Protein AF-A0A3D3I8M9-F1 (afdb_monomer_lite)

pLDDT: mean 79.82, std 17.93, range [35.53, 97.62]

Structure (mmCIF, N/CA/C/O backbone):
data_AF-A0A3D3I8M9-F1
#
_entry.id   AF-A0A3D3I8M9-F1
#
loop_
_atom_site.group_PDB
_atom_site.id
_atom_site.type_symbol
_atom_site.label_atom_id
_atom_site.label_alt_id
_atom_site.label_comp_id
_atom_site.label_asym_id
_atom_site.label_entity_id
_atom_site.label_seq_id
_atom_site.pdbx_PDB_ins_code
_atom_site.Cartn_x
_atom_site.Cartn_y
_atom_site.Cartn_z
_atom_site.occupancy
_atom_site.B_iso_or_equiv
_atom_site.auth_seq_id
_atom_site.auth_comp_id
_atom_site.auth_asym_id
_atom_site.auth_atom_id
_atom_site.pdbx_PDB_model_num
ATOM 1 N N . MET A 1 1 ? -57.056 46.290 0.322 1.00 40.47 1 MET A N 1
ATOM 2 C CA . MET A 1 1 ? -57.361 45.045 1.067 1.00 40.47 1 MET A CA 1
ATOM 3 C C . MET A 1 1 ? -57.467 43.963 0.002 1.00 40.47 1 MET A C 1
ATOM 5 O O . MET A 1 1 ? -58.253 44.172 -0.900 1.00 40.47 1 MET A O 1
ATOM 9 N N . THR A 1 2 ? -56.628 42.937 -0.116 1.00 36.84 2 THR A N 1
ATOM 10 C CA . THR A 1 2 ? -55.947 42.086 0.873 1.00 36.84 2 THR A CA 1
ATOM 11 C C . THR A 1 2 ? -54.719 41.441 0.204 1.00 36.84 2 THR A C 1
ATOM 13 O O . THR A 1 2 ? -54.711 41.219 -1.003 1.00 36.84 2 THR A O 1
ATOM 16 N N . LYS A 1 3 ? -53.676 41.168 0.997 1.00 40.41 3 LYS A N 1
ATOM 17 C CA . LYS A 1 3 ? -52.451 40.439 0.625 1.00 40.41 3 LYS A CA 1
ATOM 18 C C . LYS A 1 3 ? -52.752 38.968 0.301 1.00 40.41 3 LYS A C 1
ATOM 20 O O . LYS A 1 3 ? -53.552 38.365 1.006 1.00 40.41 3 LYS A O 1
ATOM 25 N N . LEU A 1 4 ? -51.967 38.363 -0.592 1.00 37.53 4 LEU A N 1
ATOM 26 C CA . LEU A 1 4 ? -51.523 36.978 -0.419 1.00 37.53 4 LEU A CA 1
ATOM 27 C C . LEU A 1 4 ? -50.082 36.854 -0.928 1.00 37.53 4 LEU A C 1
ATOM 29 O O . LEU A 1 4 ? -49.808 37.020 -2.113 1.00 37.53 4 LEU A O 1
ATOM 33 N N . GLY A 1 5 ? -49.157 36.666 0.012 1.00 38.47 5 GLY A N 1
ATOM 34 C CA . GLY A 1 5 ? -47.749 36.415 -0.263 1.00 38.47 5 GLY A CA 1
ATOM 35 C C . GLY A 1 5 ? -47.504 34.929 -0.494 1.00 38.47 5 GLY A C 1
ATOM 36 O O . GLY A 1 5 ? -48.108 34.090 0.170 1.00 38.47 5 GLY A O 1
ATOM 37 N N . ILE A 1 6 ? -46.583 34.620 -1.401 1.00 40.84 6 ILE A N 1
ATOM 38 C CA . ILE A 1 6 ? -45.993 33.291 -1.532 1.00 40.84 6 ILE A CA 1
ATOM 39 C C . ILE A 1 6 ? -44.526 33.428 -1.129 1.00 40.84 6 ILE A C 1
ATOM 41 O O . ILE A 1 6 ? -43.715 34.005 -1.850 1.00 40.84 6 ILE A O 1
ATOM 45 N N . ASN A 1 7 ? -44.220 32.926 0.067 1.00 38.50 7 ASN A N 1
ATOM 46 C CA . ASN A 1 7 ? -42.865 32.632 0.515 1.00 38.50 7 ASN A CA 1
ATOM 47 C C . ASN A 1 7 ? -42.406 31.367 -0.214 1.00 38.50 7 ASN A C 1
ATOM 49 O O . ASN A 1 7 ? -42.885 30.276 0.095 1.00 38.50 7 ASN A O 1
ATOM 53 N N . ILE A 1 8 ? -41.484 31.501 -1.166 1.00 45.75 8 ILE A N 1
ATOM 54 C CA . ILE A 1 8 ? -40.744 30.352 -1.690 1.00 45.75 8 ILE A CA 1
ATOM 55 C C . ILE A 1 8 ? -39.572 30.107 -0.742 1.00 45.75 8 ILE A C 1
ATOM 57 O O . ILE A 1 8 ? -38.609 30.871 -0.688 1.00 45.75 8 ILE A O 1
ATOM 61 N N . LEU A 1 9 ? -39.711 29.038 0.037 1.00 35.69 9 LEU A N 1
ATOM 62 C CA . LEU A 1 9 ? -38.692 28.454 0.893 1.00 35.69 9 LEU A CA 1
ATOM 63 C C . LEU A 1 9 ? -37.531 27.958 0.015 1.00 35.69 9 LEU A C 1
ATOM 65 O O . LEU A 1 9 ? -37.633 26.924 -0.642 1.00 35.69 9 LEU A O 1
ATOM 69 N N . PHE A 1 10 ? -36.429 28.706 -0.008 1.00 38.25 10 PHE A N 1
ATOM 70 C CA . PHE A 1 10 ? -35.161 28.248 -0.570 1.00 38.25 10 PHE A CA 1
ATOM 71 C C . PHE A 1 10 ? -34.558 27.227 0.404 1.00 38.25 10 PHE A C 1
ATOM 73 O O . PHE A 1 10 ? -33.961 27.588 1.418 1.00 38.25 10 PHE A O 1
ATOM 80 N N . ILE A 1 11 ? -34.756 25.938 0.128 1.00 42.31 11 ILE A N 1
ATOM 81 C CA . ILE A 1 11 ? -34.041 24.865 0.820 1.00 42.31 11 ILE A CA 1
ATOM 82 C C . ILE A 1 11 ? -32.579 24.946 0.367 1.00 42.31 11 ILE A C 1
ATOM 84 O O . ILE A 1 11 ? -32.242 24.583 -0.759 1.00 42.31 11 ILE A O 1
ATOM 88 N N . MET A 1 12 ? -31.710 25.455 1.246 1.00 35.53 12 MET A N 1
ATOM 89 C CA . MET A 1 12 ? -30.267 25.250 1.143 1.00 35.53 12 MET A CA 1
ATOM 90 C C . MET A 1 12 ? -29.995 23.746 1.232 1.00 35.53 12 MET A C 1
ATOM 92 O O . MET A 1 12 ? -29.955 23.175 2.320 1.00 35.53 12 MET A O 1
ATOM 96 N N . LEU A 1 13 ? -29.765 23.105 0.089 1.00 39.62 13 LEU A N 1
ATOM 97 C CA . LEU A 1 13 ? -28.935 21.909 0.046 1.00 39.62 13 LEU A CA 1
ATOM 98 C C . LEU A 1 13 ? -27.508 22.345 0.404 1.00 39.62 13 LEU A C 1
ATOM 100 O O . LEU A 1 13 ? -26.742 22.782 -0.453 1.00 39.62 13 LEU A O 1
ATOM 104 N N . MET A 1 14 ? -27.160 22.256 1.690 1.00 37.12 14 MET A N 1
ATOM 105 C CA . MET A 1 14 ? -25.764 22.167 2.103 1.00 37.12 14 MET A CA 1
ATOM 106 C C . MET A 1 14 ? -25.215 20.860 1.534 1.00 37.12 14 MET A C 1
ATOM 108 O O . MET A 1 14 ? -25.365 19.792 2.124 1.00 37.12 14 MET A O 1
ATOM 112 N N . GLY A 1 15 ? -24.600 20.945 0.356 1.00 36.06 15 GLY A N 1
ATOM 113 C CA . GLY A 1 15 ? -23.666 19.927 -0.086 1.00 36.06 15 GLY A CA 1
ATOM 114 C C . GLY A 1 15 ? -22.560 19.850 0.957 1.00 36.06 15 GLY A C 1
ATOM 115 O O . GLY A 1 15 ? -21.774 20.787 1.095 1.00 36.06 15 GLY A O 1
ATOM 116 N N . ILE A 1 16 ? -22.532 18.759 1.721 1.00 40.91 16 ILE A N 1
ATOM 117 C CA . ILE A 1 16 ? -21.369 18.382 2.515 1.00 40.91 16 ILE A CA 1
ATOM 118 C C . ILE A 1 16 ? -20.269 18.140 1.487 1.00 40.91 16 ILE A C 1
ATOM 120 O O . ILE A 1 16 ? -20.210 17.093 0.845 1.00 40.91 16 ILE A O 1
ATOM 124 N N . SER A 1 17 ? -19.430 19.148 1.271 1.00 37.47 17 SER A N 1
ATOM 125 C CA . SER A 1 17 ? -18.138 18.928 0.656 1.00 37.47 17 SER A CA 1
ATOM 126 C C . SER A 1 17 ? -17.399 17.982 1.594 1.00 37.47 17 SER A C 1
ATOM 128 O O . SER A 1 17 ? -16.985 18.368 2.687 1.00 37.47 17 SER A O 1
ATOM 130 N N . LEU A 1 18 ? -17.301 16.709 1.203 1.00 44.75 18 LEU A N 1
ATOM 131 C CA . LEU A 1 18 ? -16.364 15.769 1.804 1.00 44.75 18 LEU A CA 1
ATOM 132 C C . LEU A 1 18 ? -14.987 16.397 1.617 1.00 44.75 18 LEU A C 1
ATOM 134 O O . LEU A 1 18 ? -14.411 16.379 0.529 1.00 44.75 18 LEU A O 1
ATOM 138 N N . SER A 1 19 ? -14.526 17.096 2.649 1.00 46.19 19 SER A N 1
ATOM 139 C CA . SER A 1 19 ? -13.253 17.776 2.591 1.00 46.19 19 SER A CA 1
ATOM 140 C C . SER A 1 19 ? -12.187 16.694 2.486 1.00 46.19 19 SER A C 1
ATOM 142 O O . SER A 1 19 ? -12.097 15.785 3.307 1.00 46.19 19 SER A O 1
ATOM 144 N N . THR A 1 20 ? -11.336 16.807 1.474 1.00 54.09 20 THR A N 1
ATOM 145 C CA . THR A 1 20 ? -10.116 16.005 1.291 1.00 54.09 20 THR A CA 1
ATOM 146 C C . THR A 1 20 ? -9.062 16.305 2.372 1.00 54.09 20 THR A C 1
ATOM 148 O O . THR A 1 20 ? -7.862 16.106 2.186 1.00 54.09 20 THR A O 1
ATOM 151 N N . GLN A 1 21 ? -9.487 16.859 3.511 1.00 59.69 21 GLN A N 1
ATOM 152 C CA . GLN A 1 21 ? -8.634 17.314 4.589 1.00 59.69 21 GLN A CA 1
ATOM 153 C C . GLN A 1 21 ? -8.514 16.230 5.651 1.00 59.69 21 GLN A C 1
ATOM 155 O O . GLN A 1 21 ? -9.490 15.597 6.047 1.00 59.69 21 GLN A O 1
ATOM 160 N N . ALA A 1 22 ? -7.287 16.043 6.133 1.00 67.38 22 ALA A N 1
ATOM 161 C CA . ALA A 1 22 ? -7.015 15.117 7.214 1.00 67.38 22 ALA A CA 1
ATOM 162 C C . ALA A 1 22 ? -7.838 15.494 8.453 1.00 67.38 22 ALA A C 1
ATOM 164 O O . ALA A 1 22 ? -7.732 16.623 8.942 1.00 67.38 22 ALA A O 1
ATOM 165 N N . GLN A 1 23 ? -8.623 14.558 8.980 1.00 78.19 23 GLN A N 1
ATOM 166 C CA . GLN A 1 23 ? -9.385 14.797 10.195 1.00 78.19 23 GLN A CA 1
ATOM 167 C C . GLN A 1 23 ? -8.472 14.676 11.414 1.00 78.19 23 GLN A C 1
ATOM 169 O O . GLN A 1 23 ? -7.667 13.746 11.542 1.00 78.19 23 GLN A O 1
ATOM 174 N N . GLN A 1 24 ? -8.634 15.620 12.337 1.00 82.75 24 GLN A N 1
ATOM 175 C CA . GLN A 1 24 ? -7.990 15.588 13.640 1.00 82.75 24 GLN A CA 1
ATOM 176 C C . GLN A 1 24 ? -9.036 15.469 14.745 1.00 82.75 24 GLN A C 1
ATOM 178 O O . GLN A 1 24 ? -10.126 16.028 14.640 1.00 82.75 24 GLN A O 1
ATOM 183 N N . GLY A 1 25 ? -8.706 14.746 15.810 1.00 88.62 25 GLY A N 1
ATOM 184 C CA . GLY A 1 25 ? -9.618 14.526 16.922 1.00 88.62 25 GLY A CA 1
ATOM 185 C C . GLY A 1 25 ? -9.093 13.500 17.914 1.00 88.62 25 GLY A C 1
ATOM 186 O O . GLY A 1 25 ? -8.031 12.909 17.716 1.00 88.62 25 GLY A O 1
ATOM 187 N N . LYS A 1 26 ? -9.865 13.303 18.982 1.00 92.31 26 LYS A N 1
ATOM 188 C CA . LYS A 1 26 ? -9.667 12.219 19.939 1.00 92.31 26 LYS A CA 1
ATOM 189 C C . LYS A 1 26 ? -10.729 11.157 19.679 1.00 92.31 26 LYS A C 1
ATOM 191 O O . LYS A 1 26 ? -11.912 11.463 19.765 1.00 92.31 26 LYS A O 1
ATOM 196 N N . PHE A 1 27 ? -10.301 9.939 19.379 1.00 93.44 27 PHE A N 1
ATOM 197 C CA . PHE A 1 27 ? -11.166 8.840 18.957 1.00 93.44 27 PHE A CA 1
ATOM 198 C C . PHE A 1 27 ? -11.004 7.660 19.903 1.00 93.44 27 PHE A C 1
ATOM 200 O O . PHE A 1 27 ? -9.876 7.321 20.269 1.00 93.44 27 PHE A O 1
ATOM 207 N N . LYS A 1 28 ? -12.117 7.040 20.299 1.00 93.94 28 LYS A N 1
ATOM 208 C CA . LYS A 1 28 ? -12.088 5.757 21.005 1.00 93.94 28 LYS A CA 1
ATOM 209 C C . LYS A 1 28 ? -11.578 4.674 20.053 1.00 93.94 28 LYS A C 1
ATOM 211 O O . LYS A 1 28 ? -11.872 4.723 18.862 1.00 93.94 28 LYS A O 1
ATOM 216 N N . ILE A 1 29 ? -10.776 3.750 20.573 1.00 91.88 29 ILE A N 1
ATOM 217 C CA . ILE A 1 29 ? -10.149 2.668 19.815 1.00 91.88 29 ILE A CA 1
ATOM 218 C C . ILE A 1 29 ? -10.788 1.339 20.205 1.00 91.88 29 ILE A C 1
ATOM 220 O O . ILE A 1 29 ? -10.833 1.004 21.390 1.00 91.88 29 ILE A O 1
ATOM 224 N N . ILE A 1 30 ? -11.185 0.558 19.207 1.00 90.38 30 ILE A N 1
ATOM 225 C CA . ILE A 1 30 ? -11.728 -0.793 19.348 1.00 90.38 30 ILE A CA 1
ATOM 226 C C . ILE A 1 30 ? -10.735 -1.817 18.791 1.00 90.38 30 ILE A C 1
ATOM 228 O O . ILE A 1 30 ? -10.045 -1.555 17.807 1.00 90.38 30 ILE A O 1
ATOM 232 N N . GLY A 1 31 ? -10.640 -2.981 19.440 1.00 83.38 31 GLY A N 1
ATOM 233 C CA . GLY A 1 31 ? -9.826 -4.114 18.975 1.00 83.38 31 GLY A CA 1
ATOM 234 C C . GLY A 1 31 ? -8.315 -3.996 19.220 1.00 83.38 31 GLY A C 1
ATOM 235 O O . GLY A 1 31 ? -7.558 -4.868 18.801 1.00 83.38 31 GLY A O 1
ATOM 236 N N . TYR A 1 32 ? -7.845 -2.943 19.899 1.00 81.56 32 TYR A N 1
ATOM 237 C CA . TYR A 1 32 ? -6.421 -2.789 20.199 1.00 81.56 32 TYR A CA 1
ATOM 238 C C . TYR A 1 32 ? -5.951 -3.771 21.283 1.00 81.56 32 TYR A C 1
ATOM 240 O O . TYR A 1 32 ? -6.512 -3.815 22.378 1.00 81.56 32 TYR A O 1
ATOM 248 N N . VAL A 1 33 ? -4.853 -4.483 21.011 1.00 71.56 33 VAL A N 1
ATOM 249 C CA . VAL A 1 33 ? -4.195 -5.403 21.951 1.00 71.56 33 VAL A CA 1
ATOM 250 C C . VAL A 1 33 ? -2.770 -4.916 22.218 1.00 71.56 33 VAL A C 1
ATOM 252 O O . VAL A 1 33 ? -2.010 -4.661 21.287 1.00 71.56 33 VAL A O 1
ATOM 255 N N . GLN A 1 34 ? -2.404 -4.767 23.494 1.00 63.72 34 GLN A N 1
ATOM 256 C CA . GLN A 1 34 ? -1.141 -4.145 23.921 1.00 63.72 34 GLN A CA 1
ATOM 257 C C . GLN A 1 34 ? 0.121 -4.916 23.497 1.00 63.72 34 GLN A C 1
ATOM 259 O O . GLN A 1 34 ? 1.160 -4.288 23.316 1.00 63.72 34 GLN A O 1
ATOM 264 N N . ASP A 1 35 ? 0.001 -6.220 23.240 1.00 55.09 35 ASP A N 1
ATOM 265 C CA . ASP A 1 35 ? 1.089 -7.089 22.764 1.00 55.09 35 ASP A CA 1
ATOM 266 C C . ASP A 1 35 ? 1.131 -7.228 21.229 1.00 55.09 35 ASP A C 1
ATOM 268 O O . ASP A 1 35 ? 1.819 -8.091 20.682 1.00 55.09 35 ASP A O 1
ATOM 272 N N . ALA A 1 36 ? 0.374 -6.402 20.499 1.00 61.62 36 ALA A N 1
ATOM 273 C CA . ALA A 1 36 ? 0.392 -6.415 19.042 1.00 61.62 36 ALA A CA 1
ATOM 274 C C . ALA A 1 36 ? 1.715 -5.851 18.490 1.00 61.62 36 ALA A C 1
ATOM 276 O O . ALA A 1 36 ? 2.299 -4.920 19.044 1.00 61.62 36 ALA A O 1
ATOM 277 N N . ALA A 1 37 ? 2.144 -6.357 17.328 1.00 61.88 37 ALA A N 1
ATOM 278 C CA . ALA A 1 37 ? 3.412 -6.030 16.656 1.00 61.88 37 ALA A CA 1
ATOM 279 C C . ALA A 1 37 ? 3.613 -4.542 16.273 1.00 61.88 37 ALA A C 1
ATOM 281 O O . ALA A 1 37 ? 4.624 -4.183 15.674 1.00 61.88 37 ALA A O 1
ATOM 282 N N . CYS A 1 38 ? 2.647 -3.675 16.578 1.00 76.69 38 CYS A N 1
ATOM 283 C CA . CYS A 1 38 ? 2.639 -2.258 16.247 1.00 76.69 38 CYS A CA 1
ATOM 284 C C . CYS A 1 38 ? 1.984 -1.472 17.397 1.00 76.69 38 CYS A C 1
ATOM 286 O O . CYS A 1 38 ? 0.766 -1.241 17.378 1.00 76.69 38 CYS A O 1
ATOM 288 N N . PRO A 1 39 ? 2.757 -1.112 18.440 1.00 78.50 39 PRO A N 1
ATOM 289 C CA . PRO A 1 39 ? 2.246 -0.323 19.548 1.00 78.50 39 PRO A CA 1
ATOM 290 C C . PRO A 1 39 ? 1.949 1.105 19.084 1.00 78.50 39 PRO A C 1
ATOM 292 O O . PRO A 1 39 ? 2.798 1.784 18.502 1.00 78.50 39 PRO A O 1
ATOM 295 N N . ILE A 1 40 ? 0.739 1.576 19.380 1.00 84.88 40 ILE A N 1
ATOM 296 C CA . ILE A 1 40 ? 0.331 2.960 19.135 1.00 84.88 40 ILE A CA 1
ATOM 297 C C . ILE A 1 40 ? 0.230 3.702 20.463 1.00 84.88 40 ILE A C 1
ATOM 299 O O . ILE A 1 40 ? -0.250 3.163 21.467 1.00 84.88 40 ILE A O 1
ATOM 303 N N . PHE A 1 41 ? 0.679 4.954 20.470 1.00 85.50 41 PHE A N 1
ATOM 304 C CA . PHE A 1 41 ? 0.484 5.816 21.625 1.00 85.50 41 PHE A CA 1
ATOM 305 C C . PHE A 1 41 ? -1.005 6.095 21.808 1.00 85.50 41 PHE A C 1
ATOM 307 O O . PHE A 1 41 ? -1.688 6.550 20.890 1.00 85.50 41 PHE A O 1
ATOM 314 N N . ARG A 1 42 ? -1.506 5.824 23.011 1.00 88.88 42 ARG A N 1
ATOM 315 C CA . ARG A 1 42 ? -2.912 5.991 23.367 1.00 88.88 42 ARG A CA 1
ATOM 316 C C . ARG A 1 42 ? -3.040 6.454 24.809 1.00 88.88 42 ARG A C 1
ATOM 318 O O . ARG A 1 42 ? -2.174 6.184 25.638 1.00 88.88 42 ARG A O 1
ATOM 325 N N . SER A 1 43 ? -4.148 7.113 25.106 1.00 90.19 43 SER A N 1
ATOM 326 C CA . SER A 1 43 ? -4.585 7.367 26.481 1.00 90.19 43 SER A CA 1
ATOM 327 C C . SER A 1 43 ? -5.622 6.325 26.882 1.00 90.19 43 SER A C 1
ATOM 329 O O . SER A 1 43 ? -6.422 5.921 26.044 1.00 90.19 43 SER A O 1
ATOM 331 N N . VAL A 1 44 ? -5.608 5.890 28.140 1.00 90.38 44 VAL A N 1
ATOM 332 C CA . VAL A 1 44 ? -6.593 4.945 28.680 1.00 90.38 44 VAL A CA 1
ATOM 333 C C . VAL A 1 44 ? -7.396 5.653 29.761 1.00 90.38 44 VAL A C 1
ATOM 335 O O . VAL A 1 44 ? -6.814 6.261 30.666 1.00 90.38 44 VAL A O 1
ATOM 338 N N . ASP A 1 45 ? -8.722 5.607 29.663 1.00 90.31 45 ASP A N 1
ATOM 339 C CA . ASP A 1 45 ? -9.595 6.076 30.735 1.00 90.31 45 ASP A CA 1
ATOM 340 C C . ASP A 1 45 ? -9.484 5.119 31.929 1.00 90.31 45 ASP A C 1
ATOM 342 O O . ASP A 1 45 ? -9.716 3.918 31.813 1.00 90.31 45 ASP A O 1
ATOM 346 N N . LYS A 1 46 ? -9.113 5.645 33.100 1.00 89.44 46 LYS A N 1
ATOM 347 C CA . LYS A 1 46 ? -8.886 4.829 34.303 1.00 89.44 46 LYS A CA 1
ATOM 348 C C . LYS A 1 46 ? -10.166 4.226 34.890 1.00 89.44 46 LYS A C 1
ATOM 350 O O . LYS A 1 46 ? -10.065 3.288 35.672 1.00 89.44 46 LYS A O 1
ATOM 355 N N . LYS A 1 47 ? -11.337 4.792 34.589 1.00 90.06 47 LYS A N 1
ATOM 356 C CA . LYS A 1 47 ? -12.632 4.335 35.107 1.00 90.06 47 LYS A CA 1
ATOM 357 C C . LYS A 1 47 ? -13.245 3.273 34.208 1.00 90.06 47 LYS A C 1
ATOM 359 O O . LYS A 1 47 ? -13.749 2.284 34.725 1.00 90.06 47 LYS A O 1
ATOM 364 N N . THR A 1 48 ? -13.226 3.489 32.893 1.00 89.62 48 THR A N 1
ATOM 365 C CA . THR A 1 48 ? -13.874 2.577 31.935 1.00 89.62 48 THR A CA 1
ATOM 366 C C . THR A 1 48 ? -12.908 1.575 31.309 1.00 89.62 48 THR A C 1
ATOM 368 O O . THR A 1 48 ? -13.345 0.552 30.797 1.00 89.62 48 THR A O 1
ATOM 371 N N . GLY A 1 49 ? -11.600 1.844 31.348 1.00 87.69 49 GLY A N 1
ATOM 372 C CA . GLY A 1 49 ? -10.593 1.065 30.625 1.00 87.69 49 GLY A CA 1
ATOM 373 C C . GLY A 1 49 ? -10.552 1.359 29.121 1.00 87.69 49 GLY A C 1
ATOM 374 O O . GLY A 1 49 ? -9.748 0.758 28.408 1.00 87.69 49 GLY A O 1
ATOM 375 N N . ASP A 1 50 ? -11.377 2.290 28.629 1.00 89.56 50 ASP A N 1
ATOM 376 C CA . ASP A 1 50 ? -11.442 2.626 27.208 1.00 89.56 50 ASP A CA 1
ATOM 377 C C . ASP A 1 50 ? -10.126 3.239 26.720 1.00 89.56 50 ASP A C 1
ATOM 379 O O . ASP A 1 50 ? -9.538 4.118 2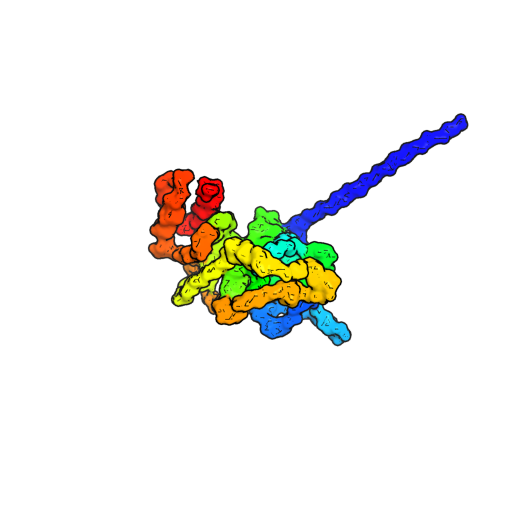7.356 1.00 89.56 50 ASP A O 1
ATOM 383 N N . SER A 1 51 ? -9.682 2.797 25.546 1.00 91.38 51 SER A N 1
ATOM 384 C CA . SER A 1 51 ? -8.489 3.316 24.880 1.00 91.38 51 SER A CA 1
ATOM 385 C C . SER A 1 51 ? -8.850 4.417 23.886 1.00 91.38 51 SER A C 1
ATOM 387 O O . SER A 1 51 ? -9.807 4.286 23.132 1.00 91.38 51 SER A O 1
ATOM 389 N N . PHE A 1 52 ? -8.053 5.485 23.840 1.00 93.50 52 PHE A N 1
ATOM 390 C CA . PHE A 1 52 ? -8.265 6.630 22.957 1.00 93.50 52 PHE A CA 1
ATOM 391 C C . PHE A 1 52 ? -6.988 7.055 22.239 1.00 93.50 52 PHE A C 1
ATOM 393 O O . PHE A 1 52 ? -5.936 7.209 22.867 1.00 93.50 52 PHE A O 1
ATOM 400 N N . TYR A 1 53 ? -7.117 7.350 20.949 1.00 94.06 53 TYR A N 1
ATOM 401 C CA . TYR A 1 53 ? -6.076 7.927 20.108 1.00 94.06 53 TYR A CA 1
ATOM 402 C C . TYR A 1 53 ? -6.364 9.406 19.845 1.00 94.06 53 TYR A C 1
ATOM 404 O O . TYR A 1 53 ? -7.489 9.756 19.497 1.00 94.06 53 TYR A O 1
ATOM 412 N N . ASP A 1 54 ? -5.364 10.277 19.993 1.00 93.12 54 ASP A N 1
ATOM 413 C CA . ASP A 1 54 ? -5.506 11.717 19.749 1.00 93.12 54 ASP A CA 1
ATOM 414 C C . ASP A 1 54 ? -4.614 12.165 18.584 1.00 93.12 54 ASP A C 1
ATOM 416 O O . ASP A 1 54 ? -3.414 12.386 18.742 1.00 93.12 54 ASP A O 1
ATOM 420 N N . SER A 1 55 ? -5.209 12.329 17.401 1.00 91.62 55 SER A N 1
ATOM 421 C CA . SER A 1 55 ? -4.505 12.738 16.175 1.00 91.62 55 SER A CA 1
ATOM 422 C C . SER A 1 55 ? -4.184 14.239 16.111 1.00 91.62 55 SER A C 1
ATOM 424 O O . SER A 1 55 ? -3.669 14.736 15.102 1.00 91.62 55 SER A O 1
ATOM 426 N N . ARG A 1 56 ? -4.497 14.993 17.175 1.00 90.12 56 ARG A N 1
ATOM 427 C CA . ARG A 1 56 ? -4.090 16.399 17.333 1.00 90.12 56 ARG A CA 1
ATOM 428 C C . ARG A 1 56 ? -2.684 16.526 17.914 1.00 90.12 56 ARG A C 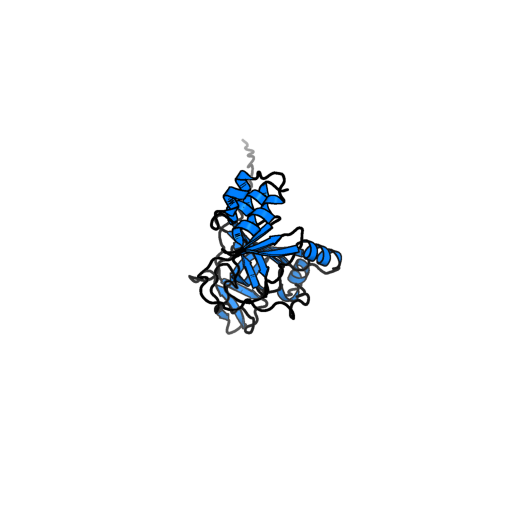1
ATOM 430 O O . ARG A 1 56 ? -2.078 17.587 17.774 1.00 90.12 56 ARG A O 1
ATOM 437 N N . VAL A 1 57 ? -2.165 15.474 18.551 1.00 87.44 57 VAL A N 1
ATOM 438 C CA . VAL A 1 57 ? -0.800 15.456 19.088 1.00 87.44 57 VAL A CA 1
ATOM 439 C C . VAL A 1 57 ? 0.199 15.602 17.938 1.00 87.44 57 VAL A C 1
ATOM 441 O O . VAL A 1 57 ? 0.107 14.928 16.911 1.00 87.44 57 VAL A O 1
ATOM 444 N N . ILE A 1 58 ? 1.150 16.525 18.084 1.00 84.25 58 ILE A N 1
ATOM 445 C CA . ILE A 1 58 ? 2.161 16.782 17.054 1.00 84.25 58 ILE A CA 1
ATOM 446 C C . ILE A 1 58 ? 3.005 15.518 16.848 1.00 84.25 58 ILE A C 1
ATOM 448 O O . ILE A 1 58 ? 3.459 14.902 17.808 1.00 84.25 58 ILE A O 1
ATOM 452 N N . GLY A 1 59 ? 3.199 15.138 15.584 1.00 83.44 59 GLY A N 1
ATOM 453 C CA . GLY A 1 59 ? 3.928 13.927 15.193 1.00 83.44 59 GLY A CA 1
ATOM 454 C C . GLY A 1 59 ? 3.066 12.665 15.112 1.00 83.44 59 GLY A C 1
ATOM 455 O O . GLY A 1 59 ? 3.533 11.660 14.585 1.00 83.44 59 GLY A O 1
ATOM 456 N N . TYR A 1 60 ? 1.811 12.696 15.571 1.00 88.94 60 TYR A N 1
ATOM 457 C CA . TYR A 1 60 ? 0.936 11.525 15.501 1.00 88.94 60 TYR A CA 1
ATOM 458 C C . TYR A 1 60 ? 0.296 11.407 14.107 1.00 88.94 60 TYR A C 1
ATOM 460 O O . TYR A 1 60 ? -0.120 12.425 13.534 1.00 88.94 60 TYR A O 1
ATOM 468 N N . PRO A 1 61 ? 0.193 10.186 13.541 1.00 90.88 61 PRO A N 1
ATOM 469 C CA . PRO A 1 61 ? -0.506 9.953 12.283 1.00 90.88 61 PRO A CA 1
ATOM 470 C C . PRO A 1 61 ? -1.918 10.547 12.253 1.00 90.88 61 PRO A C 1
ATOM 472 O O . PRO A 1 61 ? -2.713 10.396 13.185 1.00 90.88 61 PRO A O 1
ATOM 475 N N . ARG A 1 62 ? -2.248 11.226 11.156 1.00 92.19 62 ARG A N 1
ATOM 476 C CA . ARG A 1 62 ? -3.575 11.814 10.944 1.00 92.19 62 ARG A CA 1
ATOM 477 C C . ARG A 1 62 ? -4.468 10.858 10.168 1.00 92.19 62 ARG A C 1
ATOM 479 O O . ARG A 1 62 ? -3.974 10.006 9.434 1.00 92.19 62 ARG A O 1
ATOM 486 N N . PHE A 1 63 ? -5.773 11.055 10.304 1.00 94.44 63 PHE A N 1
ATOM 487 C CA . PHE A 1 63 ? -6.762 10.320 9.534 1.00 94.44 63 PHE A CA 1
ATOM 488 C C . PHE A 1 63 ? -6.960 10.971 8.168 1.00 94.44 63 PHE A C 1
ATOM 490 O O . PHE A 1 63 ? -7.347 12.135 8.097 1.00 94.44 63 PHE A O 1
ATOM 497 N N . PHE A 1 64 ? -6.717 10.223 7.098 1.00 95.44 64 PHE A N 1
ATOM 498 C CA . PHE A 1 64 ? -6.982 10.633 5.719 1.00 95.44 64 PHE A CA 1
ATOM 499 C C . PHE A 1 64 ? -8.147 9.821 5.146 1.00 95.44 64 PHE A C 1
ATOM 501 O O . PHE A 1 64 ? -8.219 8.628 5.446 1.00 95.44 64 PHE A O 1
ATOM 508 N N . PRO A 1 65 ? -9.043 10.416 4.336 1.00 96.25 65 PRO A N 1
ATOM 509 C CA . PRO A 1 65 ? -10.061 9.657 3.612 1.00 96.25 65 PRO A CA 1
ATOM 510 C C . PRO A 1 65 ? -9.426 8.568 2.744 1.00 96.25 65 PRO A C 1
ATOM 512 O O . PRO A 1 65 ? -8.307 8.741 2.263 1.00 96.25 65 PRO A O 1
ATOM 515 N N . GLY A 1 66 ? -10.123 7.463 2.522 1.00 96.94 66 GLY A N 1
ATOM 516 C CA . GLY A 1 66 ? -9.636 6.380 1.682 1.00 96.94 66 GLY A CA 1
ATOM 517 C C . GLY A 1 66 ? -10.380 5.079 1.934 1.00 96.94 66 GLY A C 1
ATOM 518 O O . GLY A 1 66 ? -11.463 5.077 2.513 1.00 96.94 66 GLY A O 1
ATOM 519 N N . TYR A 1 67 ? -9.776 3.966 1.532 1.00 97.12 67 TYR A N 1
ATOM 520 C CA . TYR A 1 67 ? -10.366 2.647 1.723 1.00 97.12 67 TYR A CA 1
ATOM 521 C C . TYR A 1 67 ? -9.324 1.575 1.991 1.00 97.12 67 TYR A C 1
ATOM 523 O O . TYR A 1 67 ? -8.135 1.728 1.705 1.00 97.12 67 TYR A O 1
ATOM 531 N N . ILE A 1 68 ? -9.813 0.447 2.483 1.00 95.94 68 ILE A N 1
ATOM 532 C CA . ILE A 1 68 ? -9.076 -0.809 2.545 1.00 95.94 68 ILE A CA 1
ATOM 533 C C . ILE A 1 68 ? -9.779 -1.860 1.690 1.00 95.94 68 ILE A C 1
ATOM 535 O O . ILE A 1 68 ? -10.995 -1.803 1.498 1.00 95.94 68 ILE A O 1
ATOM 539 N N . ILE A 1 69 ? -9.008 -2.811 1.174 1.00 92.44 69 ILE A N 1
ATOM 540 C CA . ILE A 1 69 ? -9.520 -4.044 0.573 1.00 92.44 69 ILE A CA 1
ATOM 541 C C . ILE A 1 69 ? -9.063 -5.186 1.466 1.00 92.44 69 ILE A C 1
ATOM 543 O O . ILE A 1 69 ? -7.861 -5.389 1.638 1.00 92.44 69 ILE A O 1
ATOM 547 N N . THR A 1 70 ? -10.002 -5.910 2.058 1.00 88.38 70 THR A N 1
ATOM 548 C CA . THR A 1 70 ? -9.727 -7.092 2.884 1.00 88.38 70 THR A CA 1
ATOM 549 C C . THR A 1 70 ? -9.180 -8.246 2.032 1.00 88.38 70 THR A C 1
ATOM 551 O O . THR A 1 70 ? -9.225 -8.210 0.802 1.00 88.38 70 THR A O 1
ATOM 554 N N . LEU A 1 71 ? -8.647 -9.295 2.665 1.00 81.75 71 LEU A N 1
ATOM 555 C CA . LEU A 1 71 ? -8.106 -10.459 1.942 1.00 81.75 71 LEU A CA 1
ATOM 556 C C . LEU A 1 71 ? -9.160 -11.238 1.135 1.00 81.75 71 LEU A C 1
ATOM 558 O O . LEU A 1 71 ? -8.819 -11.888 0.152 1.00 81.75 71 LEU A O 1
ATOM 562 N N . ASP A 1 72 ? -10.431 -11.163 1.529 1.00 77.56 72 ASP A N 1
ATOM 563 C CA . ASP A 1 72 ? -11.580 -11.697 0.785 1.00 77.56 72 ASP A CA 1
ATOM 564 C C . ASP A 1 72 ? -12.189 -10.685 -0.203 1.00 77.56 72 ASP A C 1
ATOM 566 O O . ASP A 1 72 ? -13.182 -10.965 -0.876 1.00 77.56 72 ASP A O 1
ATOM 570 N N . GLY A 1 73 ? -11.563 -9.516 -0.346 1.00 81.56 73 GLY A N 1
ATOM 571 C CA . GLY A 1 73 ? -11.889 -8.536 -1.370 1.00 81.56 73 GLY A CA 1
ATOM 572 C C . GLY A 1 73 ? -13.036 -7.595 -1.026 1.00 81.56 73 GLY A C 1
ATOM 573 O O . GLY A 1 73 ? -13.493 -6.885 -1.924 1.00 81.56 73 GLY A O 1
ATOM 574 N N . GLU A 1 74 ? -13.517 -7.559 0.213 1.00 86.69 74 GLU A N 1
ATOM 575 C CA . GLU A 1 74 ? -14.466 -6.538 0.654 1.00 86.69 74 GLU A CA 1
ATOM 576 C C . GLU A 1 74 ? -13.774 -5.171 0.709 1.00 86.69 74 GLU A C 1
ATOM 578 O O . GLU A 1 74 ? -12.671 -5.021 1.239 1.00 86.69 74 GLU A O 1
ATOM 583 N N . LYS A 1 75 ? -14.427 -4.162 0.125 1.00 92.00 75 LYS A N 1
ATOM 584 C CA . LYS A 1 75 ? -13.957 -2.780 0.156 1.00 92.00 75 LYS A CA 1
ATOM 585 C C . LYS A 1 75 ? -14.631 -2.050 1.309 1.00 92.00 75 LYS A C 1
ATOM 587 O O . LYS A 1 75 ? -15.857 -1.991 1.356 1.00 92.00 75 LYS A O 1
ATOM 592 N N . ILE A 1 76 ? -13.834 -1.457 2.190 1.00 92.81 76 ILE A N 1
ATOM 593 C CA . ILE A 1 76 ? -14.326 -0.681 3.331 1.00 92.81 76 ILE A CA 1
ATOM 594 C C . ILE A 1 76 ? -13.795 0.741 3.194 1.00 92.81 76 ILE A C 1
ATOM 596 O O . ILE A 1 76 ? -12.591 0.975 3.308 1.00 92.81 76 ILE A O 1
ATOM 600 N N . GLU A 1 77 ? -14.704 1.670 2.914 1.00 96.19 77 GLU A N 1
ATOM 601 C CA . GLU A 1 77 ? -14.433 3.107 2.869 1.00 96.19 77 GLU A CA 1
ATOM 602 C C . GLU A 1 77 ? -14.350 3.671 4.291 1.00 96.19 77 GLU A C 1
ATOM 604 O O . GLU A 1 77 ? -15.012 3.190 5.218 1.00 96.19 77 GLU A O 1
ATOM 609 N N . GLY A 1 78 ? -13.543 4.710 4.474 1.00 95.81 78 GLY A N 1
ATOM 610 C CA . GLY A 1 78 ? -13.457 5.401 5.747 1.00 95.81 78 GLY A CA 1
ATOM 611 C C . GLY A 1 78 ? -12.311 6.393 5.817 1.00 95.81 78 GLY A C 1
ATOM 612 O O . GLY A 1 78 ? -11.818 6.925 4.822 1.00 95.81 78 GLY A O 1
ATOM 613 N N . ARG A 1 79 ? -11.876 6.659 7.044 1.00 96.19 79 ARG A N 1
ATOM 614 C CA . ARG A 1 79 ? -10.727 7.517 7.327 1.00 96.19 79 ARG A CA 1
ATOM 615 C C . ARG A 1 79 ? -9.654 6.686 8.000 1.00 96.19 79 ARG A C 1
ATOM 617 O O . ARG A 1 79 ? -9.933 6.019 8.988 1.00 96.19 79 ARG A O 1
ATOM 624 N N . ILE A 1 80 ? -8.432 6.738 7.489 1.00 96.94 80 ILE A N 1
ATOM 625 C CA . ILE A 1 80 ? -7.355 5.817 7.853 1.00 96.94 80 ILE A CA 1
ATOM 626 C C . ILE A 1 80 ? -6.174 6.612 8.402 1.00 96.94 80 ILE A C 1
ATOM 628 O O . ILE A 1 80 ? -5.762 7.598 7.793 1.00 96.94 80 ILE A O 1
ATOM 632 N N . ALA A 1 81 ? -5.603 6.171 9.518 1.00 95.19 81 ALA A N 1
ATOM 633 C CA . ALA A 1 81 ? -4.314 6.612 10.036 1.00 95.19 81 ALA A CA 1
ATOM 634 C C . ALA A 1 81 ? -3.338 5.427 10.020 1.00 95.19 81 ALA A C 1
ATOM 636 O O . ALA A 1 81 ? -3.667 4.348 10.512 1.00 95.19 81 ALA A O 1
ATOM 637 N N . LEU A 1 82 ? -2.147 5.620 9.448 1.00 93.56 82 LEU A N 1
ATOM 638 C CA . LEU A 1 82 ? -1.149 4.563 9.255 1.00 93.56 82 LEU A CA 1
ATOM 639 C C . LEU A 1 82 ? 0.046 4.746 10.180 1.00 93.56 82 LEU A C 1
ATOM 641 O O . LEU A 1 82 ? 0.557 5.857 10.326 1.00 93.56 82 LEU A O 1
ATOM 645 N N . PHE A 1 83 ? 0.516 3.643 10.756 1.00 89.94 83 PHE A N 1
ATOM 646 C CA . PHE A 1 83 ? 1.571 3.643 11.761 1.00 89.94 83 PHE A CA 1
ATOM 647 C C . PHE A 1 83 ? 2.768 2.820 11.286 1.00 89.94 83 PHE A C 1
ATOM 649 O O . PHE A 1 83 ? 2.621 1.687 10.815 1.00 89.94 83 PHE A O 1
ATOM 656 N N . ASN A 1 84 ? 3.957 3.404 11.423 1.00 84.69 84 ASN A N 1
ATOM 657 C CA . ASN A 1 84 ? 5.230 2.713 11.224 1.00 84.69 84 ASN A CA 1
ATOM 658 C C . ASN A 1 84 ? 5.493 1.764 12.407 1.00 84.69 84 ASN A C 1
ATOM 660 O O . ASN A 1 84 ? 4.850 1.859 13.456 1.00 84.69 84 ASN A O 1
ATOM 664 N N . ASN A 1 85 ? 6.481 0.879 12.270 1.00 68.56 85 ASN A N 1
ATOM 665 C CA . ASN A 1 85 ? 7.055 0.219 13.439 1.00 68.56 85 ASN A CA 1
ATOM 666 C C . ASN A 1 85 ? 7.926 1.230 14.198 1.00 68.56 85 ASN A C 1
ATOM 668 O O . ASN A 1 85 ? 8.785 1.859 13.592 1.00 68.56 85 ASN A O 1
ATOM 672 N N . GLN A 1 86 ? 7.772 1.345 15.517 1.00 59.84 86 GLN A N 1
ATOM 673 C CA . GLN A 1 86 ? 8.632 2.212 16.335 1.00 59.84 86 GLN A CA 1
ATOM 674 C C . GLN A 1 86 ? 10.118 1.795 16.297 1.00 59.84 86 GLN A C 1
ATOM 676 O O . GLN A 1 86 ? 10.982 2.596 16.634 1.00 59.84 86 GLN A O 1
ATOM 681 N N . ILE A 1 87 ? 10.417 0.555 15.886 1.00 55.12 87 ILE A N 1
ATOM 682 C CA . ILE A 1 87 ? 11.779 -0.003 15.813 1.00 55.12 87 ILE A CA 1
ATOM 683 C C . ILE A 1 87 ? 12.418 0.192 14.422 1.00 55.12 87 ILE A C 1
ATOM 685 O O . ILE A 1 87 ? 13.640 0.194 14.303 1.00 55.12 87 ILE A O 1
ATOM 689 N N . ALA A 1 88 ? 11.618 0.364 13.364 1.00 56.25 88 ALA A N 1
ATOM 690 C CA . ALA A 1 88 ? 12.093 0.505 11.984 1.00 56.25 88 ALA A CA 1
ATOM 691 C C . ALA A 1 88 ? 11.329 1.640 11.290 1.00 56.25 88 ALA A C 1
ATOM 693 O O . ALA A 1 88 ? 10.176 1.464 10.891 1.00 56.25 88 ALA A O 1
ATOM 694 N N . ASP A 1 89 ? 11.969 2.803 11.163 1.00 60.47 89 ASP A N 1
ATOM 695 C CA . ASP A 1 89 ? 11.316 4.056 10.766 1.00 60.47 89 ASP A CA 1
ATOM 696 C C . ASP A 1 89 ? 11.354 4.313 9.251 1.00 60.47 89 ASP A C 1
ATOM 698 O O . ASP A 1 89 ? 11.722 5.383 8.766 1.00 60.47 89 ASP A O 1
ATOM 702 N N . TRP A 1 90 ? 10.979 3.304 8.465 1.00 74.19 90 TRP A N 1
ATOM 703 C CA . TRP A 1 90 ? 10.780 3.505 7.034 1.00 74.19 90 TRP A CA 1
ATOM 704 C C . TRP A 1 90 ? 9.425 4.162 6.807 1.00 74.19 90 TRP A C 1
ATOM 706 O O . TRP A 1 90 ? 8.385 3.531 6.978 1.00 74.19 90 TRP A O 1
ATOM 716 N N . ALA A 1 91 ? 9.424 5.423 6.369 1.00 80.38 91 ALA A N 1
ATOM 717 C CA . ALA A 1 91 ? 8.186 6.150 6.083 1.00 80.38 91 ALA A CA 1
ATOM 718 C C . ALA A 1 91 ? 7.269 5.412 5.087 1.00 80.38 91 ALA A C 1
ATOM 720 O O . ALA A 1 91 ? 6.052 5.523 5.205 1.00 80.38 91 ALA A O 1
ATOM 721 N N . PHE A 1 92 ? 7.836 4.620 4.175 1.00 86.38 92 PHE A N 1
ATOM 722 C CA . PHE A 1 92 ? 7.110 3.859 3.156 1.00 86.38 92 PHE A CA 1
ATOM 723 C C . PHE A 1 92 ? 6.673 2.447 3.611 1.00 86.38 92 PHE A C 1
ATOM 725 O O . PHE A 1 92 ? 6.092 1.700 2.825 1.00 86.38 92 PHE A O 1
ATOM 732 N N . VAL A 1 93 ? 6.932 2.060 4.870 1.00 87.25 93 VAL A N 1
ATOM 733 C CA . VAL A 1 93 ? 6.485 0.786 5.462 1.00 87.25 93 VAL A CA 1
ATOM 734 C C . VAL A 1 93 ? 5.578 1.052 6.656 1.00 87.25 93 VAL A C 1
ATOM 736 O O . VAL A 1 93 ? 5.971 1.686 7.634 1.00 87.25 93 VAL A O 1
ATOM 739 N N . LYS A 1 94 ? 4.367 0.498 6.625 1.00 89.12 94 LYS A N 1
ATOM 740 C CA . LYS A 1 94 ? 3.399 0.563 7.727 1.00 89.12 94 LYS A CA 1
ATOM 741 C C . LYS A 1 94 ? 3.205 -0.820 8.333 1.00 89.12 94 LYS A C 1
ATOM 743 O O . LYS A 1 94 ? 3.306 -1.827 7.640 1.00 89.12 94 LYS A O 1
ATOM 748 N N . LYS A 1 95 ? 2.933 -0.900 9.633 1.00 85.56 95 LYS A N 1
ATOM 749 C CA . LYS A 1 95 ? 2.700 -2.180 10.331 1.00 85.56 95 LYS A CA 1
ATOM 750 C C . LYS A 1 95 ? 1.292 -2.339 10.864 1.00 85.56 95 LYS A C 1
ATOM 752 O O . LYS A 1 95 ? 0.837 -3.462 11.039 1.00 85.56 95 LYS A O 1
ATOM 757 N N . CYS A 1 96 ? 0.609 -1.239 11.118 1.00 88.94 96 CYS A N 1
ATOM 758 C CA . CYS A 1 96 ? -0.778 -1.259 11.532 1.00 88.94 96 CYS A CA 1
ATOM 759 C C . CYS A 1 96 ? -1.473 0.027 11.115 1.00 88.94 96 CYS A C 1
ATOM 761 O O . CYS A 1 96 ? -0.849 0.983 10.635 1.00 88.94 96 CYS A O 1
ATOM 763 N N . MET A 1 97 ? -2.781 0.038 11.320 1.00 93.38 97 MET A N 1
ATOM 764 C CA . MET A 1 97 ? -3.619 1.188 11.059 1.00 93.38 97 MET A CA 1
ATOM 765 C C . MET A 1 97 ? -4.716 1.335 12.103 1.00 93.38 97 MET A C 1
ATOM 767 O O . MET A 1 97 ? -5.107 0.381 12.777 1.00 93.38 97 MET A O 1
ATOM 771 N N . LEU A 1 98 ? -5.225 2.556 12.184 1.00 94.62 98 LEU A N 1
ATOM 772 C CA . LEU A 1 98 ? -6.552 2.836 12.701 1.00 94.62 98 LEU A CA 1
ATOM 773 C C . LEU A 1 98 ? -7.431 3.224 11.517 1.00 94.62 98 LEU A C 1
ATOM 775 O O . LEU A 1 98 ? -7.036 4.084 10.729 1.00 94.62 98 LEU A O 1
ATOM 779 N N . ILE A 1 99 ? -8.617 2.638 11.411 1.00 95.81 99 ILE A N 1
ATOM 780 C CA . ILE A 1 99 ? -9.641 3.068 10.456 1.00 95.81 99 ILE A CA 1
ATOM 781 C C . ILE A 1 99 ? -10.902 3.473 11.206 1.00 95.81 99 ILE A C 1
ATOM 783 O O . ILE A 1 99 ? -11.313 2.792 12.135 1.00 95.81 99 ILE A O 1
ATOM 787 N N . ILE A 1 100 ? -11.522 4.572 10.801 1.00 95.94 100 ILE A N 1
ATOM 788 C CA . ILE A 1 100 ? -12.894 4.911 11.171 1.00 95.94 100 ILE A CA 1
ATOM 789 C C . ILE A 1 100 ? -13.725 4.645 9.915 1.00 95.94 100 ILE A C 1
ATOM 791 O O . ILE A 1 100 ? -13.630 5.460 8.985 1.00 95.94 100 ILE A O 1
ATOM 795 N N . PRO A 1 101 ? -14.436 3.504 9.824 1.00 94.31 101 PRO A N 1
ATOM 796 C CA . PRO A 1 101 ? -15.287 3.208 8.677 1.00 94.31 101 PRO A CA 1
ATOM 797 C C . PRO A 1 101 ? -16.315 4.319 8.440 1.00 94.31 101 PRO A C 1
ATOM 799 O O . PRO A 1 101 ? -16.650 5.082 9.350 1.00 94.31 101 PRO A O 1
ATOM 802 N N . GLU A 1 102 ? -16.809 4.440 7.211 1.00 91.00 102 GLU A N 1
ATOM 803 C CA . GLU A 1 102 ? -17.950 5.318 6.948 1.00 91.00 102 GLU A CA 1
ATOM 804 C C . GLU A 1 102 ? -19.130 4.966 7.860 1.00 91.00 102 GLU A C 1
ATOM 806 O O . GLU A 1 102 ? -19.379 3.796 8.134 1.00 91.00 102 GLU A O 1
ATOM 811 N N . GLU A 1 103 ? -19.857 5.994 8.309 1.00 87.44 103 GLU A N 1
ATOM 812 C CA . GLU A 1 103 ? -21.003 5.883 9.229 1.00 87.44 103 GLU A CA 1
ATOM 813 C C . GLU A 1 103 ? -20.639 5.493 10.678 1.00 87.44 103 GLU A C 1
ATOM 815 O O . GLU A 1 103 ? -21.514 5.524 11.538 1.00 87.44 103 GLU A O 1
ATOM 820 N N . GLU A 1 104 ? -19.362 5.232 10.976 1.00 90.00 104 GLU A N 1
ATOM 821 C CA . GLU A 1 104 ? -18.873 4.913 12.322 1.00 90.00 104 GLU A CA 1
ATOM 822 C C . GLU A 1 104 ? -18.173 6.110 12.997 1.00 90.00 104 GLU A C 1
ATOM 824 O O . GLU A 1 104 ? -17.592 6.994 12.350 1.00 90.00 104 GLU A O 1
ATOM 829 N N . GLU A 1 105 ? -18.193 6.128 14.333 1.00 89.25 105 GLU A N 1
ATOM 830 C CA . GLU A 1 105 ? -17.533 7.159 15.154 1.00 89.25 105 GLU A CA 1
ATOM 831 C C . GLU A 1 105 ? -16.229 6.672 15.805 1.00 89.25 105 GLU A C 1
ATOM 833 O O . GLU A 1 105 ? -15.325 7.468 16.085 1.00 89.25 105 GLU A O 1
ATOM 838 N N . GLU A 1 106 ? -16.117 5.364 16.039 1.00 92.56 106 GLU A N 1
ATOM 839 C CA . GLU A 1 106 ? -14.990 4.747 16.733 1.00 92.56 106 GLU A CA 1
ATOM 840 C C . GLU A 1 106 ? -13.917 4.253 15.752 1.00 92.56 106 GLU A C 1
ATOM 842 O O . GLU A 1 106 ? -14.198 3.789 14.645 1.00 92.56 106 GLU A O 1
ATOM 847 N N . ALA A 1 107 ? -12.652 4.343 16.166 1.00 94.44 107 ALA A N 1
ATOM 848 C CA . ALA A 1 107 ? -11.522 3.871 15.383 1.00 94.44 107 ALA A CA 1
ATOM 849 C C . ALA A 1 107 ? -11.277 2.376 15.634 1.00 94.44 107 ALA A C 1
ATOM 851 O O . ALA A 1 107 ? -11.010 1.951 16.755 1.00 94.44 107 ALA A O 1
ATOM 852 N N . GLN A 1 108 ? -11.297 1.577 14.579 1.00 92.62 108 GLN A N 1
ATOM 853 C CA . GLN A 1 108 ? -10.961 0.160 14.593 1.00 92.62 108 GLN A CA 1
ATOM 854 C C . GLN A 1 108 ? -9.451 -0.015 14.420 1.00 92.62 108 GLN A C 1
ATOM 856 O O . GLN A 1 108 ? -8.867 0.474 13.447 1.00 92.62 108 GLN A O 1
ATOM 861 N N . TYR A 1 109 ? -8.812 -0.711 15.359 1.00 91.00 109 TYR A N 1
ATOM 862 C CA . TYR A 1 109 ? -7.424 -1.134 15.221 1.00 91.00 109 TYR A CA 1
ATOM 863 C C . TYR A 1 109 ? -7.316 -2.330 14.286 1.00 91.00 109 TYR A C 1
ATOM 865 O O . TYR A 1 109 ? -8.077 -3.290 14.391 1.00 91.00 109 TYR A O 1
ATOM 873 N N . ILE A 1 110 ? -6.340 -2.266 13.382 1.00 88.25 110 ILE A N 1
ATOM 874 C CA . ILE A 1 110 ? -6.031 -3.357 12.470 1.00 88.25 110 ILE A CA 1
ATOM 875 C C . ILE A 1 110 ? -4.515 -3.519 12.397 1.00 88.25 110 ILE A C 1
ATOM 877 O O . ILE A 1 110 ? -3.791 -2.605 11.988 1.00 88.25 110 ILE A O 1
ATOM 881 N N . GLY A 1 111 ? -4.035 -4.696 12.793 1.00 81.81 111 GLY A N 1
ATOM 882 C CA . GLY A 1 111 ? -2.629 -5.076 12.666 1.00 81.81 111 GLY A CA 1
ATOM 883 C C . GLY A 1 111 ? -2.187 -5.339 11.220 1.00 81.81 111 GLY A C 1
ATOM 884 O O . GLY A 1 111 ? -2.937 -5.166 10.256 1.00 81.81 111 GLY A O 1
ATOM 885 N N . GLY A 1 112 ? -0.943 -5.786 11.061 1.00 77.50 112 GLY A N 1
ATOM 886 C CA . GLY A 1 112 ? -0.452 -6.332 9.794 1.00 77.50 112 GLY A CA 1
ATOM 887 C C . GLY A 1 112 ? -1.196 -7.617 9.408 1.00 77.50 112 GLY A C 1
ATOM 888 O O . GLY A 1 112 ? -1.791 -8.267 10.267 1.00 77.50 112 GLY A O 1
ATOM 889 N N . ASN A 1 113 ? -1.146 -7.994 8.125 1.00 77.81 113 ASN A N 1
ATOM 890 C CA . ASN A 1 113 ? -1.744 -9.225 7.569 1.00 77.81 113 ASN A CA 1
ATOM 891 C C . ASN A 1 113 ? -3.275 -9.308 7.547 1.00 77.81 113 ASN A C 1
ATOM 893 O O . ASN A 1 113 ? -3.819 -10.383 7.307 1.00 77.81 113 ASN A O 1
ATOM 897 N N . ALA A 1 114 ? -3.983 -8.210 7.798 1.00 79.06 114 ALA A N 1
ATOM 898 C CA . ALA A 1 114 ? -5.445 -8.224 7.813 1.00 79.06 114 ALA A CA 1
ATOM 899 C C . ALA A 1 114 ? -6.059 -7.776 6.480 1.00 79.06 114 ALA A C 1
ATOM 901 O O . ALA A 1 114 ? -7.114 -8.264 6.082 1.00 79.06 114 ALA A O 1
ATOM 902 N N . VAL A 1 115 ? -5.415 -6.848 5.776 1.00 88.50 115 VAL A N 1
ATOM 903 C CA . VAL A 1 115 ? -5.944 -6.293 4.523 1.00 88.50 115 VAL A CA 1
ATOM 904 C C . VAL A 1 115 ? -4.956 -6.501 3.391 1.00 88.50 115 VAL A C 1
ATOM 906 O O . VAL A 1 115 ? -3.759 -6.560 3.633 1.00 88.50 115 VAL A O 1
ATOM 909 N N . ALA A 1 116 ? -5.449 -6.618 2.164 1.00 89.31 116 ALA A N 1
ATOM 910 C CA . ALA A 1 116 ? -4.619 -6.750 0.975 1.00 89.31 116 ALA A CA 1
ATOM 911 C C . ALA A 1 116 ? -4.101 -5.391 0.485 1.00 89.31 116 ALA A C 1
ATOM 913 O O . ALA A 1 116 ? -2.936 -5.273 0.113 1.00 89.31 116 ALA A O 1
ATOM 914 N N . VAL A 1 117 ? -4.968 -4.372 0.485 1.00 94.06 117 VAL A N 1
ATOM 915 C CA . VAL A 1 117 ? -4.670 -3.039 -0.059 1.00 94.06 117 VAL A CA 1
ATOM 916 C C . VAL A 1 117 ? -5.178 -1.961 0.886 1.00 94.06 117 VAL A C 1
ATOM 918 O O . VAL A 1 117 ? -6.261 -2.083 1.457 1.00 94.06 117 VAL A O 1
ATOM 921 N N . ILE A 1 118 ? -4.415 -0.880 0.997 1.00 96.81 118 ILE A N 1
ATOM 922 C CA . ILE A 1 118 ? -4.810 0.368 1.646 1.00 96.81 118 ILE A CA 1
ATOM 923 C C . ILE A 1 118 ? -4.665 1.489 0.622 1.00 96.81 118 ILE A C 1
ATOM 925 O O . ILE A 1 118 ? -3.639 1.589 -0.044 1.00 96.81 118 ILE A O 1
ATOM 929 N N . GLN A 1 119 ? -5.656 2.365 0.529 1.00 97.12 119 GLN A N 1
ATOM 930 C CA . GLN A 1 119 ? -5.584 3.607 -0.227 1.00 97.12 119 GLN A CA 1
ATOM 931 C C . GLN A 1 119 ? -5.873 4.778 0.711 1.00 97.12 119 GLN A C 1
ATOM 933 O O . GLN A 1 119 ? -6.843 4.744 1.459 1.00 97.12 119 GLN A O 1
ATOM 938 N N . GLN A 1 120 ? -5.047 5.822 0.663 1.00 96.19 120 GLN A N 1
ATOM 939 C CA . GLN A 1 120 ? -5.275 7.092 1.353 1.00 96.19 120 GLN A CA 1
ATOM 940 C C . GLN A 1 120 ? -5.272 8.252 0.361 1.00 96.19 120 GLN A C 1
ATOM 942 O O . GLN A 1 120 ? -4.344 8.409 -0.431 1.00 96.19 120 GLN A O 1
ATOM 947 N N . GLN A 1 121 ? -6.292 9.097 0.436 1.00 94.50 121 GLN A N 1
ATOM 948 C CA . GLN A 1 121 ? -6.378 10.368 -0.269 1.00 94.50 121 GLN A CA 1
ATOM 949 C C . GLN A 1 121 ? -5.575 11.405 0.518 1.00 94.50 121 GLN A C 1
ATOM 951 O O . GLN A 1 121 ? -6.054 11.999 1.488 1.00 94.50 121 GLN A O 1
ATOM 956 N N . GLN A 1 122 ? -4.316 11.593 0.134 1.00 89.50 122 GLN A N 1
ATOM 957 C CA . GLN A 1 122 ? -3.466 12.630 0.705 1.00 89.50 122 GLN A CA 1
ATOM 958 C C . GLN A 1 122 ? -3.573 13.915 -0.128 1.00 89.50 122 GLN A C 1
ATOM 960 O O . GLN A 1 122 ? -4.140 13.936 -1.216 1.00 89.50 122 GLN A O 1
ATOM 965 N N . LYS A 1 123 ? -3.032 15.030 0.381 1.00 80.94 123 LYS A N 1
ATOM 966 C CA . LYS A 1 123 ? -3.263 16.382 -0.175 1.00 80.94 123 LYS A CA 1
ATOM 967 C C . LYS A 1 123 ? -3.003 16.536 -1.680 1.00 80.94 123 LYS A C 1
ATOM 969 O O . LYS A 1 123 ? -3.561 17.449 -2.278 1.00 80.94 123 LYS A O 1
ATOM 974 N N . LYS A 1 124 ? -2.094 15.745 -2.252 1.00 81.38 124 LYS A N 1
ATOM 975 C CA . LYS A 1 124 ? -1.642 15.890 -3.644 1.00 81.38 124 LYS A CA 1
ATOM 976 C C . LYS A 1 124 ? -1.936 14.673 -4.512 1.00 81.38 124 LYS A C 1
ATOM 978 O O . LYS A 1 124 ? -1.899 14.802 -5.729 1.00 81.38 124 LYS A O 1
ATOM 983 N N . GLU A 1 125 ? -2.208 13.525 -3.905 1.00 88.50 125 GLU A N 1
ATOM 984 C CA . GLU A 1 125 ? -2.320 12.259 -4.617 1.00 88.50 125 GLU A CA 1
ATOM 985 C C . GLU A 1 125 ? -2.985 11.182 -3.761 1.00 88.50 125 GLU A C 1
ATOM 987 O O . GLU A 1 125 ? -3.100 11.291 -2.535 1.00 88.50 125 GLU A O 1
ATOM 992 N N . ASN A 1 126 ? -3.389 10.114 -4.439 1.00 93.69 126 ASN A N 1
ATOM 993 C CA . ASN A 1 126 ? -3.801 8.879 -3.803 1.00 93.69 126 ASN A CA 1
ATOM 994 C C . ASN A 1 126 ? -2.560 8.027 -3.544 1.00 93.69 126 ASN A C 1
ATOM 996 O O . ASN A 1 126 ? -1.909 7.585 -4.485 1.00 93.69 126 ASN A O 1
ATOM 1000 N N . VAL A 1 127 ? -2.273 7.768 -2.273 1.00 94.75 127 VAL A N 1
ATOM 1001 C CA . VAL A 1 127 ? -1.183 6.886 -1.855 1.00 94.75 127 VAL A CA 1
ATOM 1002 C C . VAL A 1 127 ? -1.751 5.495 -1.616 1.00 94.75 127 VAL A C 1
ATOM 1004 O O . VAL A 1 127 ? -2.809 5.354 -0.999 1.00 94.75 127 VAL A O 1
ATOM 1007 N N . TYR A 1 128 ? -1.055 4.475 -2.102 1.00 96.38 128 TYR A N 1
ATOM 1008 C CA . TYR A 1 128 ? -1.470 3.080 -1.995 1.00 96.38 128 TYR A CA 1
ATOM 1009 C C . TYR A 1 128 ? -0.429 2.281 -1.225 1.00 96.38 128 TYR A C 1
ATOM 1011 O O . TYR A 1 128 ? 0.764 2.525 -1.377 1.00 96.38 128 TYR A O 1
ATOM 1019 N N . TYR A 1 129 ? -0.880 1.301 -0.451 1.00 95.06 129 TYR A N 1
ATOM 1020 C CA . TYR A 1 129 ? -0.018 0.349 0.233 1.00 95.06 129 TYR A CA 1
ATOM 1021 C C . TYR A 1 129 ? -0.520 -1.070 -0.003 1.00 95.06 129 TYR A C 1
ATOM 1023 O O . TYR A 1 129 ? -1.724 -1.318 0.078 1.00 95.06 129 TYR A O 1
ATOM 1031 N N . ASP A 1 130 ? 0.407 -1.986 -0.251 1.00 92.25 130 ASP A N 1
ATOM 1032 C CA . ASP A 1 130 ? 0.128 -3.407 -0.438 1.00 92.25 130 ASP A CA 1
ATOM 1033 C C . ASP A 1 130 ? 0.570 -4.227 0.758 1.00 92.25 130 ASP A C 1
ATOM 1035 O O . ASP A 1 130 ? 1.613 -3.948 1.348 1.00 92.25 130 ASP A O 1
ATOM 1039 N N . LEU A 1 131 ? -0.182 -5.280 1.073 1.00 87.81 131 LEU A N 1
ATOM 1040 C CA . LEU A 1 131 ? 0.277 -6.297 2.008 1.00 87.81 131 LEU A CA 1
ATOM 1041 C C . LEU A 1 131 ? 1.594 -6.911 1.523 1.00 87.81 131 LEU A C 1
ATOM 1043 O O . LEU A 1 131 ? 1.658 -7.502 0.445 1.00 87.81 131 LEU A O 1
ATOM 1047 N N . TYR A 1 132 ? 2.626 -6.787 2.355 1.00 84.06 132 TYR A N 1
ATOM 1048 C CA . TYR A 1 132 ? 3.959 -7.324 2.115 1.00 84.06 132 TYR A CA 1
ATOM 1049 C C . TYR A 1 132 ? 4.619 -7.670 3.462 1.00 84.06 132 TYR A C 1
ATOM 1051 O O . TYR A 1 132 ? 4.715 -6.816 4.345 1.00 84.06 132 TYR A O 1
ATOM 1059 N N . GLU A 1 133 ? 5.058 -8.921 3.646 1.00 77.81 133 GLU A N 1
ATOM 1060 C CA . GLU A 1 133 ? 5.872 -9.375 4.799 1.00 77.81 133 GLU A CA 1
ATOM 1061 C C . GLU A 1 133 ? 5.372 -8.928 6.199 1.00 77.81 133 GLU A C 1
ATOM 1063 O O . GLU A 1 133 ? 6.091 -8.321 7.010 1.00 77.81 133 GLU A O 1
ATOM 1068 N N . GLY A 1 134 ? 4.105 -9.181 6.537 1.00 76.44 134 GLY A N 1
ATOM 1069 C CA . GLY A 1 134 ? 3.621 -8.807 7.873 1.00 76.44 134 GLY A CA 1
ATOM 1070 C C . GLY A 1 134 ? 3.261 -7.329 8.028 1.00 76.44 134 GLY A C 1
ATOM 1071 O O . GLY A 1 134 ? 3.010 -6.880 9.145 1.00 76.44 134 GLY A O 1
ATOM 1072 N N . GLY A 1 135 ? 3.326 -6.533 6.962 1.00 84.44 135 GLY A N 1
ATOM 1073 C CA . GLY A 1 135 ? 3.066 -5.095 6.976 1.00 84.44 135 GLY A CA 1
ATOM 1074 C C . GLY A 1 135 ? 2.490 -4.599 5.657 1.00 84.44 135 GLY A C 1
ATOM 1075 O O . GLY A 1 135 ? 1.972 -5.375 4.865 1.00 84.44 135 GLY A O 1
ATOM 1076 N N . TYR A 1 136 ? 2.584 -3.295 5.430 1.00 88.88 136 TYR A N 1
ATOM 1077 C CA . TYR A 1 136 ? 2.054 -2.635 4.249 1.00 88.88 136 TYR A CA 1
ATOM 1078 C C . TYR A 1 136 ? 3.138 -1.775 3.609 1.00 88.88 136 TYR A C 1
ATOM 1080 O O . TYR A 1 136 ? 3.700 -0.895 4.266 1.00 88.88 136 TYR A O 1
ATOM 1088 N N . LEU A 1 137 ? 3.437 -2.039 2.343 1.00 91.06 137 LEU A N 1
ATOM 1089 C CA . LEU A 1 137 ? 4.488 -1.376 1.585 1.00 91.06 137 LEU A CA 1
ATOM 1090 C C . LEU A 1 137 ? 3.883 -0.355 0.623 1.00 91.06 137 LEU A C 1
ATOM 1092 O O . LEU A 1 137 ? 2.996 -0.692 -0.156 1.00 91.06 137 LEU A O 1
ATOM 1096 N N . GLU A 1 138 ? 4.359 0.884 0.679 1.00 93.81 138 GLU A N 1
ATOM 1097 C CA . GLU A 1 138 ? 3.889 1.969 -0.184 1.00 93.81 138 GLU A CA 1
ATOM 1098 C C . GLU A 1 138 ? 4.206 1.698 -1.661 1.00 93.81 138 GLU A C 1
ATOM 1100 O O . GLU A 1 138 ? 5.300 1.242 -2.014 1.00 93.81 138 GLU A O 1
ATOM 1105 N N . ARG A 1 139 ? 3.256 2.017 -2.541 1.00 95.12 139 ARG A N 1
ATOM 1106 C CA . ARG A 1 139 ? 3.445 2.011 -3.992 1.00 95.12 139 ARG A CA 1
ATOM 1107 C C . ARG A 1 139 ? 3.970 3.366 -4.454 1.00 95.12 139 ARG A C 1
ATOM 1109 O O . ARG A 1 139 ? 3.315 4.384 -4.269 1.00 95.12 139 ARG A O 1
ATOM 1116 N N . LEU A 1 140 ? 5.101 3.345 -5.148 1.00 94.94 140 LEU A N 1
ATOM 1117 C CA . LEU A 1 140 ? 5.618 4.466 -5.935 1.00 94.94 140 LEU A CA 1
ATOM 1118 C C . LEU A 1 140 ? 4.863 4.620 -7.253 1.00 94.94 140 LEU A C 1
ATOM 1120 O O . LEU A 1 140 ? 4.658 5.730 -7.729 1.00 94.94 140 LEU A O 1
ATOM 1124 N N . VAL A 1 141 ? 4.468 3.496 -7.854 1.00 95.50 141 VAL A N 1
ATOM 1125 C CA . VAL A 1 141 ? 3.661 3.462 -9.076 1.00 95.50 141 VAL A CA 1
ATOM 1126 C C . VAL A 1 141 ? 2.592 2.394 -8.916 1.00 95.50 141 VAL A C 1
ATOM 1128 O O . VAL A 1 141 ? 2.882 1.274 -8.493 1.00 95.50 141 VAL A O 1
ATOM 1131 N N . SER A 1 142 ? 1.354 2.741 -9.264 1.00 93.38 142 SER A N 1
ATOM 1132 C CA . SER A 1 142 ? 0.221 1.814 -9.315 1.00 93.38 142 SER A CA 1
ATOM 1133 C C . SER A 1 142 ? -0.141 1.484 -10.763 1.00 93.38 142 SER A C 1
ATOM 1135 O O . SER A 1 142 ? -0.058 2.346 -11.634 1.00 93.38 142 SER A O 1
ATOM 1137 N N . GLY A 1 143 ? -0.588 0.255 -11.015 1.00 92.12 143 GLY A N 1
ATOM 1138 C CA . GLY A 1 143 ? -1.027 -0.201 -12.333 1.00 92.12 143 GLY A CA 1
ATOM 1139 C C . GLY A 1 143 ? -0.883 -1.713 -12.474 1.00 92.12 143 GLY A C 1
ATOM 1140 O O . GLY A 1 143 ? -0.872 -2.425 -11.471 1.00 92.12 143 GLY A O 1
ATOM 1141 N N . LYS A 1 144 ? -0.754 -2.197 -13.715 1.00 91.06 144 LYS A N 1
ATOM 1142 C CA . LYS A 1 144 ? -0.439 -3.610 -13.996 1.00 91.06 144 LYS A CA 1
ATOM 1143 C C . LYS A 1 144 ? 0.940 -3.996 -13.479 1.00 91.06 144 LYS A C 1
ATOM 1145 O O . LYS A 1 144 ? 1.163 -5.134 -13.087 1.00 91.06 144 LYS A O 1
ATOM 1150 N N . LEU A 1 145 ? 1.857 -3.040 -13.521 1.00 95.06 145 LEU A N 1
ATOM 1151 C CA . LEU A 1 145 ? 3.121 -3.107 -12.825 1.00 95.06 145 LEU A CA 1
ATOM 1152 C C . LEU A 1 145 ? 3.035 -2.200 -11.600 1.00 95.06 145 LEU A C 1
ATOM 1154 O O . LEU A 1 145 ? 2.799 -0.996 -11.737 1.00 95.06 145 LEU A O 1
ATOM 1158 N N . ARG A 1 146 ? 3.224 -2.766 -10.410 1.00 95.38 146 ARG A N 1
ATOM 1159 C CA . ARG A 1 146 ? 3.321 -1.996 -9.166 1.00 95.38 146 ARG A CA 1
ATOM 1160 C C . ARG A 1 146 ? 4.787 -1.855 -8.793 1.00 95.38 146 ARG A C 1
ATOM 1162 O O . ARG A 1 146 ? 5.515 -2.844 -8.781 1.00 95.38 146 ARG A O 1
ATOM 1169 N N . LEU A 1 147 ? 5.221 -0.635 -8.504 1.00 96.12 147 LEU A N 1
ATOM 1170 C CA . LEU A 1 147 ? 6.597 -0.356 -8.095 1.00 96.12 147 LEU A CA 1
ATOM 1171 C C . LEU A 1 147 ? 6.618 0.081 -6.634 1.00 96.12 147 LEU A C 1
ATOM 1173 O O . LEU A 1 147 ? 5.889 1.001 -6.275 1.00 96.12 147 LEU A O 1
ATOM 1177 N N . SER A 1 148 ? 7.507 -0.499 -5.836 1.00 94.62 148 SER A N 1
ATOM 1178 C CA . SER A 1 148 ? 7.757 -0.115 -4.443 1.00 94.62 148 SER A CA 1
ATOM 1179 C C . SER A 1 148 ? 9.256 -0.105 -4.144 1.00 94.62 148 SER A C 1
ATOM 1181 O O . SER A 1 148 ?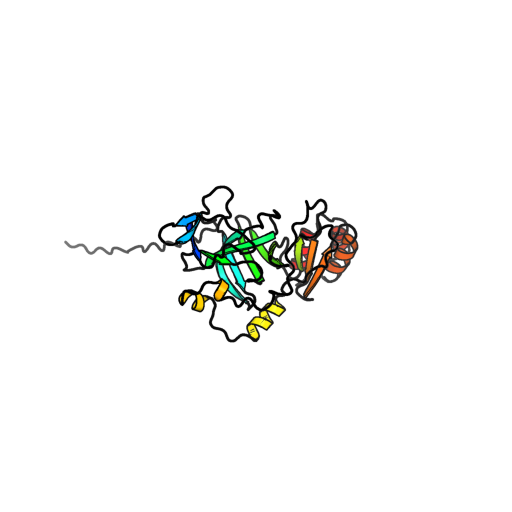 10.042 -0.731 -4.855 1.00 94.62 148 SER A O 1
ATOM 1183 N N . TYR A 1 149 ? 9.675 0.587 -3.083 1.00 91.00 149 TYR A N 1
ATOM 1184 C CA . TYR A 1 149 ? 11.032 0.412 -2.553 1.00 91.00 149 TYR A CA 1
ATOM 1185 C C . TYR A 1 149 ? 11.175 -0.961 -1.892 1.00 91.00 149 TYR A C 1
ATOM 1187 O O . TYR A 1 149 ? 10.236 -1.440 -1.262 1.00 91.00 149 TYR A O 1
ATOM 1195 N N . ASN A 1 150 ? 12.352 -1.578 -1.991 1.00 87.19 150 ASN A N 1
ATOM 1196 C CA . ASN A 1 150 ? 12.661 -2.794 -1.242 1.00 87.19 150 ASN A CA 1
ATOM 1197 C C . ASN A 1 150 ? 13.009 -2.437 0.220 1.00 87.19 150 ASN A C 1
ATOM 1199 O O . ASN A 1 150 ? 14.058 -1.829 0.447 1.00 87.19 150 ASN A O 1
ATOM 1203 N N . PRO A 1 151 ? 12.197 -2.823 1.227 1.00 80.69 151 PRO A N 1
ATOM 1204 C CA . PRO A 1 151 ? 12.515 -2.556 2.633 1.00 80.69 151 PRO A CA 1
ATOM 1205 C C . PRO A 1 151 ? 13.691 -3.397 3.156 1.00 80.69 151 PRO A C 1
ATOM 1207 O O . PRO A 1 151 ? 14.237 -3.100 4.214 1.00 80.69 151 PRO A O 1
ATOM 1210 N N . ASN A 1 152 ? 14.082 -4.443 2.424 1.00 77.19 152 ASN A N 1
ATOM 1211 C CA . ASN A 1 152 ? 15.162 -5.363 2.768 1.00 77.19 152 ASN A CA 1
ATOM 1212 C C . ASN A 1 152 ? 16.404 -5.137 1.881 1.00 77.19 152 ASN A C 1
ATOM 1214 O O . ASN A 1 152 ? 17.141 -6.090 1.603 1.00 77.19 152 ASN A O 1
ATOM 1218 N N . ALA A 1 153 ? 16.620 -3.905 1.405 1.00 75.94 153 ALA A N 1
ATOM 1219 C CA . ALA A 1 153 ? 17.768 -3.568 0.567 1.00 75.94 153 ALA A CA 1
ATOM 1220 C C . ALA A 1 153 ? 19.093 -3.960 1.237 1.00 75.94 153 ALA A C 1
ATOM 1222 O O . ALA A 1 153 ? 19.226 -3.861 2.458 1.00 75.94 153 ALA A O 1
ATOM 1223 N N . ASN A 1 154 ? 20.068 -4.421 0.449 1.00 69.25 154 ASN A N 1
ATOM 1224 C CA . ASN A 1 154 ? 21.357 -4.925 0.946 1.00 69.25 154 ASN A CA 1
ATOM 1225 C C . ASN A 1 154 ? 21.278 -6.128 1.913 1.00 69.25 154 ASN A C 1
ATOM 1227 O O . ASN A 1 154 ? 22.240 -6.407 2.632 1.00 69.25 154 ASN A O 1
ATOM 1231 N N . THR A 1 155 ? 20.166 -6.871 1.944 1.00 67.69 155 THR A N 1
ATOM 1232 C CA . THR A 1 155 ? 20.063 -8.116 2.724 1.00 67.69 155 THR A CA 1
ATOM 1233 C C . THR A 1 155 ? 20.049 -9.349 1.819 1.00 67.69 155 THR A C 1
ATOM 1235 O O . THR A 1 155 ? 19.661 -9.288 0.657 1.00 67.69 155 THR A O 1
ATOM 1238 N N . SER A 1 156 ? 20.439 -10.507 2.357 1.00 59.53 156 SER A N 1
ATOM 1239 C CA . SER A 1 156 ? 20.385 -11.803 1.659 1.00 59.53 156 SER A CA 1
ATOM 1240 C C . SER A 1 156 ? 19.002 -12.471 1.705 1.00 59.53 156 SER A C 1
ATOM 1242 O O . SER A 1 156 ? 18.882 -13.677 1.467 1.00 59.53 156 SER A O 1
ATOM 1244 N N . ARG A 1 157 ? 17.949 -11.724 2.065 1.00 61.50 157 ARG A N 1
ATOM 1245 C CA . ARG A 1 157 ? 16.597 -12.271 2.213 1.00 61.50 157 ARG A CA 1
ATOM 1246 C C . ARG A 1 157 ? 16.010 -12.640 0.852 1.00 61.50 157 ARG A C 1
ATOM 1248 O O . ARG A 1 157 ? 16.229 -11.957 -0.144 1.00 61.50 157 ARG A O 1
ATOM 1255 N N . LYS A 1 158 ? 15.234 -13.727 0.825 1.00 61.16 158 LYS A N 1
ATOM 1256 C CA . LYS A 1 158 ? 14.410 -14.060 -0.341 1.00 61.16 158 LYS A CA 1
ATOM 1257 C C . LYS A 1 158 ? 13.331 -12.991 -0.504 1.00 61.16 158 LYS A C 1
ATOM 1259 O O . LYS A 1 158 ? 12.760 -12.547 0.487 1.00 61.16 158 LYS A O 1
ATOM 1264 N N . VAL A 1 159 ? 13.074 -12.606 -1.749 1.00 63.38 159 VAL A N 1
ATOM 1265 C CA . VAL A 1 159 ? 11.991 -11.686 -2.107 1.00 63.38 159 VAL A CA 1
ATOM 1266 C C . VAL A 1 159 ? 10.662 -12.388 -1.854 1.00 63.38 159 VAL A C 1
ATOM 1268 O O . VAL A 1 159 ? 10.473 -13.518 -2.308 1.00 63.38 159 VAL A O 1
ATOM 1271 N N . SER A 1 160 ? 9.769 -11.731 -1.121 1.00 67.44 160 SER A N 1
ATOM 1272 C CA . SER A 1 160 ? 8.415 -12.229 -0.893 1.00 67.44 160 SER A CA 1
ATOM 1273 C C . SER A 1 160 ? 7.489 -11.822 -2.042 1.00 67.44 160 SER A C 1
ATOM 1275 O O . SER A 1 160 ? 7.729 -10.837 -2.743 1.00 67.44 160 SER A O 1
ATOM 1277 N N . GLU A 1 161 ? 6.417 -12.580 -2.244 1.00 69.81 161 GLU A N 1
ATOM 1278 C CA . GLU A 1 161 ? 5.389 -12.253 -3.236 1.00 69.81 161 GLU A CA 1
ATOM 1279 C C . GLU A 1 161 ? 4.331 -11.309 -2.645 1.00 69.81 161 GLU A C 1
ATOM 1281 O O . GLU A 1 161 ? 3.992 -11.394 -1.462 1.00 69.81 161 GLU A O 1
ATOM 1286 N N . PHE A 1 162 ? 3.809 -10.399 -3.472 1.00 77.19 162 PHE A N 1
ATOM 1287 C CA . PHE A 1 162 ? 2.687 -9.535 -3.094 1.00 77.19 162 PHE A CA 1
ATOM 1288 C C . PHE A 1 162 ? 1.364 -10.290 -3.227 1.00 77.19 162 PHE A C 1
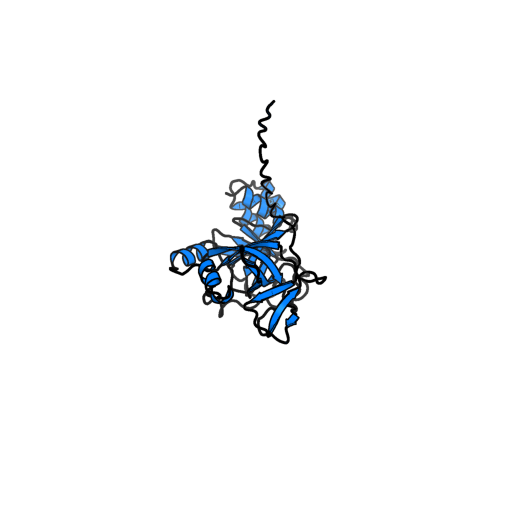ATOM 1290 O O . PHE A 1 162 ? 1.236 -11.235 -4.009 1.00 77.19 162 PHE A O 1
ATOM 1297 N N . VAL A 1 163 ? 0.337 -9.817 -2.519 1.00 75.38 163 VAL A N 1
ATOM 1298 C CA . VAL A 1 163 ? -1.029 -10.300 -2.739 1.00 75.38 163 VAL A CA 1
ATOM 1299 C C . VAL A 1 163 ? -1.542 -9.822 -4.103 1.00 75.38 163 VAL A C 1
ATOM 1301 O O . VAL A 1 163 ? -1.688 -8.618 -4.356 1.00 75.38 163 VAL A O 1
ATOM 1304 N N . SER A 1 164 ? -1.824 -10.786 -4.983 1.00 76.19 164 SER A N 1
ATOM 1305 C CA . SER A 1 164 ? -2.333 -10.544 -6.335 1.00 76.19 164 SER A CA 1
ATOM 1306 C C . SER A 1 164 ? -3.823 -10.205 -6.330 1.00 76.19 164 SER A C 1
ATOM 1308 O O . SER A 1 164 ? -4.577 -10.666 -5.469 1.00 76.19 164 SER A O 1
ATOM 1310 N N . GLN A 1 165 ? -4.291 -9.470 -7.345 1.00 77.38 165 GLN A N 1
ATOM 1311 C CA . GLN A 1 165 ? -5.733 -9.287 -7.534 1.00 77.38 165 GLN A CA 1
ATOM 1312 C C . GLN A 1 165 ? -6.448 -10.625 -7.803 1.00 77.38 165 GLN A C 1
ATOM 1314 O O . GLN A 1 165 ? -7.538 -10.855 -7.288 1.00 77.38 165 GLN A O 1
ATOM 1319 N N . SER A 1 166 ? -5.811 -11.547 -8.534 1.00 75.94 166 SER A N 1
ATOM 1320 C CA . SER A 1 166 ? -6.369 -12.876 -8.822 1.00 75.94 166 SER A CA 1
ATOM 1321 C C . SER A 1 166 ? -6.573 -13.733 -7.567 1.00 75.94 166 SER A C 1
ATOM 1323 O O . SER A 1 166 ? -7.544 -14.487 -7.488 1.00 75.94 166 SER A O 1
ATOM 1325 N N . PHE A 1 167 ? -5.699 -13.599 -6.566 1.00 77.25 167 PHE A N 1
ATOM 1326 C CA . PHE A 1 167 ? -5.858 -14.237 -5.263 1.00 77.25 167 PHE A CA 1
ATOM 1327 C C . PHE A 1 167 ? -7.090 -13.685 -4.544 1.00 77.25 167 PHE A C 1
ATOM 1329 O O . PHE A 1 167 ? -7.924 -14.462 -4.085 1.00 77.25 167 PHE A O 1
ATOM 1336 N N . ILE A 1 168 ? -7.241 -12.357 -4.509 1.00 77.50 168 ILE A N 1
ATOM 1337 C CA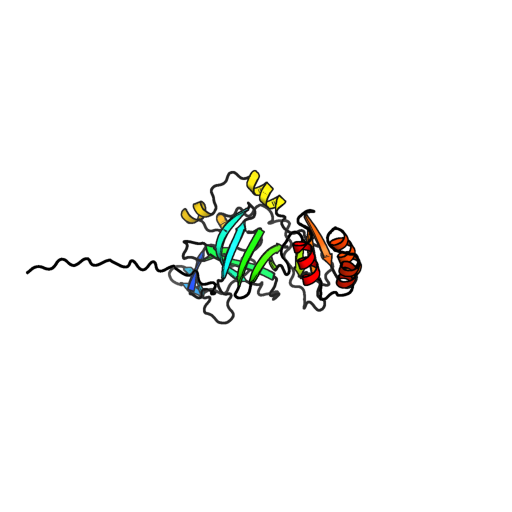 . ILE A 1 168 ? -8.399 -11.692 -3.896 1.00 77.50 168 ILE A CA 1
ATOM 1338 C C . ILE A 1 168 ? -9.698 -12.136 -4.581 1.00 77.50 168 ILE A C 1
ATOM 1340 O O . ILE A 1 168 ? -10.664 -12.494 -3.909 1.00 77.50 168 ILE A O 1
ATOM 1344 N N . ASP A 1 169 ? -9.720 -12.163 -5.915 1.00 76.00 169 ASP A N 1
ATOM 1345 C CA . ASP A 1 169 ? -10.900 -12.559 -6.688 1.00 76.00 169 ASP A CA 1
ATOM 1346 C C . ASP A 1 169 ? -11.274 -14.035 -6.445 1.00 76.00 169 ASP A C 1
ATOM 1348 O O . ASP A 1 169 ? -12.454 -14.360 -6.300 1.00 76.00 169 ASP A O 1
ATOM 1352 N N . SER A 1 170 ? -10.279 -14.922 -6.323 1.00 71.88 170 SER A N 1
ATOM 1353 C CA . SER A 1 170 ? -10.475 -16.330 -5.947 1.00 71.88 170 SER A CA 1
ATOM 1354 C C . SER A 1 170 ? -11.035 -16.477 -4.529 1.00 71.88 170 SER A C 1
ATOM 1356 O O . SER A 1 170 ? -11.992 -17.223 -4.304 1.00 71.88 170 SER A O 1
ATOM 1358 N N . MET A 1 171 ? -10.485 -15.731 -3.566 1.00 72.69 171 MET A N 1
ATOM 1359 C CA . MET A 1 171 ? -10.976 -15.730 -2.187 1.00 72.69 171 MET A CA 1
ATOM 1360 C C . MET A 1 171 ? -12.423 -15.242 -2.115 1.00 72.69 171 MET A C 1
ATOM 1362 O O . MET A 1 171 ? -13.239 -15.861 -1.429 1.00 72.69 171 MET A O 1
ATOM 1366 N N . ARG A 1 172 ? -12.768 -14.196 -2.875 1.00 71.25 172 ARG A N 1
ATOM 1367 C CA . ARG A 1 172 ? -14.139 -13.686 -2.982 1.00 71.25 172 ARG A CA 1
ATOM 1368 C C . ARG A 1 172 ? -15.094 -14.741 -3.548 1.00 71.25 172 ARG A C 1
ATOM 1370 O O . ARG A 1 172 ? -16.168 -14.942 -2.990 1.00 71.25 172 ARG A O 1
ATOM 1377 N N . ALA A 1 173 ? -14.711 -15.433 -4.623 1.00 68.06 173 ALA A N 1
ATOM 1378 C CA . ALA A 1 173 ? -15.555 -16.445 -5.266 1.00 68.06 173 ALA A CA 1
ATOM 1379 C C . ALA A 1 173 ? -15.843 -17.660 -4.364 1.00 68.06 173 ALA A C 1
ATOM 1381 O O . ALA A 1 173 ? -16.923 -18.243 -4.439 1.00 68.06 173 ALA A O 1
ATOM 1382 N N . ASN A 1 174 ? -14.898 -18.022 -3.493 1.00 60.03 174 ASN A N 1
ATOM 1383 C CA . ASN A 1 174 ? -14.999 -19.196 -2.623 1.00 60.03 174 ASN A CA 1
ATOM 1384 C C . ASN A 1 174 ? -15.660 -18.917 -1.261 1.00 60.03 174 ASN A C 1
ATOM 1386 O O . ASN A 1 174 ? -15.827 -19.837 -0.458 1.00 60.03 174 ASN A O 1
ATOM 1390 N N . THR 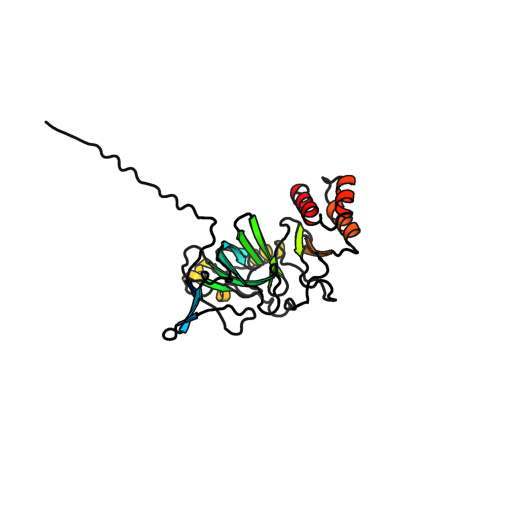A 1 175 ? -16.034 -17.668 -0.971 1.00 62.03 175 THR A N 1
ATOM 1391 C CA . THR A 1 175 ? -16.456 -17.256 0.371 1.00 62.03 175 THR A CA 1
ATOM 1392 C C . THR A 1 175 ? -17.943 -16.894 0.423 1.00 62.03 175 THR A C 1
ATOM 1394 O O . THR A 1 175 ? -18.360 -15.848 -0.059 1.00 62.03 175 THR A O 1
ATOM 1397 N N . ALA A 1 176 ? -18.751 -17.723 1.092 1.00 54.91 176 ALA A N 1
ATOM 1398 C CA . ALA A 1 176 ? -20.121 -17.388 1.492 1.00 54.91 176 ALA A CA 1
ATOM 1399 C C . ALA A 1 176 ? -20.117 -16.838 2.931 1.00 54.91 176 ALA A C 1
ATOM 1401 O O . ALA A 1 176 ? -20.284 -17.596 3.888 1.00 54.91 176 ALA A O 1
ATOM 1402 N N . ARG A 1 177 ? -19.854 -15.536 3.114 1.00 60.62 177 ARG A N 1
ATOM 1403 C CA . ARG A 1 177 ? -19.782 -14.908 4.449 1.00 60.62 177 ARG A CA 1
ATOM 1404 C C . ARG A 1 177 ? -20.711 -13.712 4.592 1.00 60.62 177 ARG A C 1
ATOM 1406 O O . ARG A 1 177 ? -21.003 -13.007 3.633 1.00 60.62 177 ARG A O 1
ATOM 1413 N N . LYS A 1 178 ? -21.134 -13.502 5.841 1.00 62.97 178 LYS A N 1
ATOM 1414 C CA . LYS A 1 178 ? -21.750 -12.266 6.324 1.00 62.97 178 LYS A CA 1
ATOM 1415 C C . LYS A 1 178 ? -20.758 -11.118 6.102 1.00 62.97 178 LYS A C 1
ATOM 1417 O O . LYS A 1 178 ? -19.591 -11.282 6.455 1.00 62.97 178 LYS A O 1
ATOM 1422 N N . SER A 1 179 ? -21.200 -10.009 5.509 1.00 71.12 179 SER A N 1
ATOM 1423 C CA . SER A 1 179 ? -20.307 -8.885 5.191 1.00 71.12 179 SER A CA 1
ATOM 1424 C C . SER A 1 179 ? -19.629 -8.333 6.453 1.00 71.12 179 SER A C 1
ATOM 1426 O O . SER A 1 179 ? -20.202 -8.361 7.552 1.00 71.12 179 SER A O 1
ATOM 1428 N N . VAL A 1 180 ? -18.408 -7.813 6.319 1.00 75.81 180 VAL A N 1
ATOM 1429 C CA . VAL A 1 180 ? -17.708 -7.114 7.404 1.00 75.81 180 VAL A CA 1
ATOM 1430 C C . VAL A 1 180 ? -18.554 -5.936 7.881 1.00 75.81 180 VAL A C 1
ATOM 1432 O O . VAL A 1 180 ? -18.682 -5.739 9.090 1.00 75.81 180 VAL A O 1
ATOM 1435 N N . LYS A 1 181 ? -19.235 -5.226 6.969 1.00 72.75 181 LYS A N 1
ATOM 1436 C CA . LYS A 1 181 ? -20.186 -4.161 7.336 1.00 72.75 181 LYS A CA 1
ATOM 1437 C C . LYS A 1 181 ? -21.314 -4.648 8.254 1.00 72.75 181 LYS A C 1
ATOM 1439 O O . LYS A 1 181 ? -21.676 -3.955 9.200 1.00 72.75 181 LYS A O 1
ATOM 1444 N N . GLU A 1 182 ? -21.883 -5.826 8.015 1.00 76.56 182 GLU A N 1
ATOM 1445 C CA . GLU A 1 182 ? -22.897 -6.379 8.921 1.00 76.56 182 GLU A CA 1
ATOM 1446 C C . GLU A 1 182 ? -22.306 -6.846 10.256 1.00 76.56 182 GLU A C 1
ATOM 1448 O O . GLU A 1 182 ? -22.970 -6.739 11.282 1.00 76.56 182 GLU A O 1
ATOM 1453 N N . SER A 1 183 ? -21.066 -7.336 10.267 1.00 77.62 183 SER A N 1
ATOM 1454 C CA . SER A 1 183 ? -20.391 -7.742 11.506 1.00 77.62 183 SER A CA 1
ATOM 1455 C C . SER A 1 183 ? -20.052 -6.543 12.401 1.00 77.62 183 SER A C 1
ATOM 1457 O O . SER A 1 183 ? -20.188 -6.641 13.620 1.00 77.62 183 SER A O 1
ATOM 1459 N N . LEU A 1 184 ? -19.699 -5.398 11.805 1.00 78.62 184 LEU A N 1
ATOM 1460 C CA . LEU A 1 184 ? -19.536 -4.127 12.519 1.00 78.62 184 LEU A CA 1
ATOM 1461 C C . LEU A 1 184 ? -20.844 -3.681 13.187 1.00 78.62 184 LEU A C 1
ATOM 1463 O O . LEU A 1 184 ? -20.838 -3.313 14.358 1.00 78.62 184 LEU A O 1
ATOM 1467 N N . LYS A 1 185 ? -21.983 -3.802 12.488 1.00 81.31 185 LYS A N 1
ATOM 1468 C CA . LYS A 1 185 ? -23.311 -3.493 13.053 1.00 81.31 185 LYS A CA 1
ATOM 1469 C C . LYS A 1 185 ? -23.693 -4.389 14.232 1.00 81.31 185 LYS A C 1
ATOM 1471 O O . LYS A 1 185 ? -24.433 -3.954 15.108 1.00 81.31 185 LYS A O 1
ATOM 1476 N N . ASP A 1 186 ? -23.177 -5.616 14.270 1.00 81.56 186 ASP A N 1
ATOM 1477 C CA . ASP A 1 186 ? -23.340 -6.532 15.404 1.00 81.56 186 ASP A CA 1
ATOM 1478 C C . ASP A 1 186 ? -22.385 -6.210 16.578 1.00 81.56 186 ASP A C 1
ATOM 1480 O O . ASP A 1 186 ? -22.359 -6.940 17.570 1.00 81.56 186 ASP A O 1
ATOM 1484 N N . GLY A 1 187 ? -21.573 -5.151 16.474 1.00 77.81 187 GLY A N 1
ATOM 1485 C CA . GLY A 1 187 ? -20.626 -4.721 17.504 1.00 77.81 187 GLY A CA 1
ATOM 1486 C C . GLY A 1 187 ? -19.304 -5.493 17.524 1.00 77.81 187 GLY A C 1
ATOM 1487 O O . GLY A 1 187 ? -18.539 -5.349 18.478 1.00 77.81 187 GLY A O 1
ATOM 1488 N N . LYS A 1 188 ? -19.012 -6.314 16.505 1.00 81.38 188 LYS A N 1
ATOM 1489 C CA . LYS A 1 188 ? -17.703 -6.975 16.379 1.00 81.38 188 LYS A CA 1
ATOM 1490 C C . LYS A 1 188 ? -16.663 -5.989 15.868 1.00 81.38 188 LYS A C 1
ATOM 1492 O O . LYS A 1 188 ? -16.960 -5.140 15.032 1.00 81.38 188 LYS A O 1
ATOM 1497 N N . SER A 1 189 ? -15.420 -6.139 16.313 1.00 81.50 189 SER A N 1
ATOM 1498 C CA . SER A 1 189 ? -14.320 -5.351 15.761 1.00 81.50 189 SER A CA 1
ATOM 1499 C C . SER A 1 189 ? -14.020 -5.750 14.315 1.00 81.50 189 SER A C 1
ATOM 1501 O O . SER A 1 189 ? -14.298 -6.876 13.878 1.00 81.50 189 SER A O 1
ATOM 1503 N N . LEU A 1 190 ? -13.393 -4.846 13.559 1.00 79.94 190 LEU A N 1
ATOM 1504 C CA . LEU A 1 190 ? -12.993 -5.164 12.189 1.00 79.94 190 LEU A CA 1
ATOM 1505 C C . LEU A 1 190 ? -11.989 -6.319 12.148 1.00 79.94 190 LEU A C 1
ATOM 1507 O O . LEU A 1 190 ? -12.060 -7.174 11.274 1.00 79.94 190 LEU A O 1
ATOM 1511 N N . GLN A 1 191 ? -11.081 -6.367 13.119 1.00 77.31 191 GLN A N 1
ATOM 1512 C CA . GLN A 1 191 ? -10.077 -7.419 13.214 1.00 77.31 191 GLN A CA 1
ATOM 1513 C C . GLN A 1 191 ? -10.685 -8.802 13.509 1.00 77.31 191 GLN A C 1
ATOM 1515 O O . GLN A 1 191 ? -10.133 -9.804 13.068 1.00 77.31 191 GLN A O 1
ATOM 1520 N N . GLU A 1 192 ? -11.810 -8.876 14.224 1.00 75.19 192 GLU A N 1
ATOM 1521 C CA . GLU A 1 192 ? -12.562 -10.128 14.419 1.00 75.19 192 GLU A CA 1
ATOM 1522 C C . GLU A 1 192 ? -13.397 -10.506 13.190 1.00 75.19 192 GLU A C 1
ATOM 1524 O O . GLU A 1 192 ? -13.626 -11.687 12.928 1.00 75.19 192 GLU A O 1
ATOM 1529 N N . SER A 1 193 ? -13.879 -9.498 12.462 1.00 70.94 193 SER A N 1
ATOM 1530 C CA . SER A 1 193 ? -14.764 -9.664 11.304 1.00 70.94 193 SER A CA 1
ATOM 1531 C C . SER A 1 193 ? -13.996 -10.071 10.050 1.00 70.94 193 SER A C 1
ATOM 1533 O O . SER A 1 193 ? -14.447 -10.922 9.284 1.00 70.94 193 SER A O 1
ATOM 1535 N N . ILE A 1 194 ? -12.808 -9.501 9.862 1.00 72.62 194 ILE A N 1
ATOM 1536 C CA . ILE A 1 194 ? -11.850 -9.947 8.863 1.00 72.62 194 ILE A CA 1
ATOM 1537 C C . ILE A 1 194 ? -11.322 -11.288 9.353 1.00 72.62 194 ILE A C 1
ATOM 1539 O O . ILE A 1 194 ? -10.547 -11.355 10.307 1.00 72.62 194 ILE A O 1
ATOM 1543 N N . GLN A 1 195 ? -11.721 -12.377 8.695 1.00 59.97 195 GLN A N 1
ATOM 1544 C CA . GLN A 1 195 ? -11.024 -13.634 8.914 1.00 59.97 195 GLN A CA 1
ATOM 1545 C C . GLN A 1 195 ? -9.583 -13.410 8.478 1.00 59.97 195 GLN A C 1
ATOM 1547 O O . GLN A 1 195 ? -9.308 -13.278 7.285 1.00 59.97 195 GLN A O 1
ATOM 1552 N N . VAL A 1 196 ? -8.673 -13.338 9.451 1.00 51.78 196 VAL A N 1
ATOM 1553 C CA . VAL A 1 196 ? -7.231 -13.393 9.223 1.00 51.78 196 VAL A CA 1
ATOM 1554 C C . VAL A 1 196 ? -6.968 -14.781 8.651 1.00 51.78 196 VAL A C 1
ATOM 1556 O O . VAL A 1 196 ? -6.692 -15.733 9.379 1.00 51.78 196 VAL A O 1
ATOM 1559 N N . ALA A 1 197 ? -7.200 -14.926 7.348 1.00 43.50 197 ALA A N 1
ATOM 1560 C CA . ALA A 1 197 ? -7.040 -16.163 6.622 1.00 43.50 197 ALA A CA 1
ATOM 1561 C C . ALA A 1 197 ? -5.565 -16.525 6.716 1.00 43.50 197 ALA A C 1
ATOM 1563 O O . ALA A 1 197 ? -4.759 -15.891 6.052 1.00 43.50 197 ALA A O 1
ATOM 1564 N N . ALA A 1 198 ? -5.248 -17.454 7.622 1.00 41.75 198 ALA A N 1
ATOM 1565 C CA . ALA A 1 198 ? -4.134 -18.404 7.636 1.00 41.75 198 ALA A CA 1
ATOM 1566 C C . ALA A 1 198 ? -2.754 -17.975 7.082 1.00 41.75 198 ALA A C 1
ATOM 1568 O O . ALA A 1 198 ? -1.928 -18.830 6.811 1.00 41.75 198 ALA A O 1
ATOM 1569 N N . LEU A 1 199 ? -2.441 -16.685 6.974 1.00 49.78 199 LEU A N 1
ATOM 1570 C CA . LEU A 1 199 ? -1.109 -16.179 6.629 1.00 49.78 199 LEU A CA 1
ATOM 1571 C C . LEU A 1 199 ? -0.269 -15.926 7.888 1.00 49.78 199 LEU A C 1
ATOM 1573 O O . LEU A 1 199 ? 0.807 -15.334 7.819 1.00 49.78 199 LEU A O 1
ATOM 1577 N N . LYS A 1 200 ? -0.770 -16.365 9.053 1.00 43.00 200 LYS A N 1
ATOM 1578 C CA . LYS A 1 200 ? -0.087 -16.245 10.346 1.00 43.00 200 LYS A CA 1
ATOM 1579 C C . LYS A 1 200 ? 1.257 -16.980 10.378 1.00 43.00 200 LYS A C 1
ATOM 1581 O O . LYS A 1 200 ? 2.133 -16.519 11.101 1.00 43.00 200 LYS A O 1
ATOM 1586 N N . ASP A 1 201 ? 1.428 -18.034 9.577 1.00 37.91 201 ASP A N 1
ATOM 1587 C CA . ASP A 1 201 ? 2.593 -18.922 9.682 1.00 37.91 201 ASP A CA 1
ATOM 1588 C C . ASP A 1 201 ? 3.657 -18.733 8.580 1.00 37.91 201 ASP A C 1
ATOM 1590 O O . ASP A 1 201 ? 4.763 -19.246 8.729 1.00 37.91 201 ASP A O 1
ATOM 1594 N N . GLU A 1 202 ? 3.397 -17.955 7.517 1.00 40.19 202 GLU A N 1
ATOM 1595 C CA . GLU A 1 202 ? 4.350 -17.798 6.392 1.00 40.19 202 GLU A CA 1
ATOM 1596 C C . GLU A 1 202 ? 4.848 -16.368 6.133 1.00 40.19 202 GLU A C 1
ATOM 1598 O O . GLU A 1 202 ? 5.859 -16.184 5.453 1.00 40.19 202 GLU A O 1
ATOM 1603 N N . LEU A 1 203 ? 4.216 -15.333 6.695 1.00 45.88 203 LEU A N 1
ATOM 1604 C CA . LEU A 1 203 ? 4.654 -13.953 6.469 1.00 45.88 203 LEU A CA 1
ATOM 1605 C C . LEU A 1 203 ? 5.685 -13.527 7.518 1.00 45.88 203 LEU A C 1
ATOM 1607 O O . LEU A 1 203 ? 5.358 -12.990 8.578 1.00 45.88 203 LEU A O 1
ATOM 1611 N N . ILE A 1 204 ? 6.957 -13.777 7.193 1.00 47.62 204 ILE A N 1
ATOM 1612 C CA . ILE A 1 204 ? 8.126 -13.291 7.936 1.00 47.62 204 ILE A CA 1
ATOM 1613 C C . ILE A 1 204 ? 7.989 -11.778 8.146 1.00 47.62 204 ILE A C 1
ATOM 1615 O O . ILE A 1 204 ? 7.738 -11.027 7.208 1.00 47.62 204 ILE A O 1
ATOM 1619 N N . ASN A 1 205 ? 8.180 -11.319 9.384 1.00 53.31 205 ASN A N 1
ATOM 1620 C CA . ASN A 1 205 ? 8.176 -9.895 9.703 1.00 53.31 205 ASN A CA 1
ATOM 1621 C C . ASN A 1 205 ? 9.266 -9.154 8.906 1.00 53.31 205 ASN A C 1
ATOM 1623 O O . ASN A 1 205 ? 10.445 -9.527 8.994 1.00 53.31 205 ASN A O 1
ATOM 1627 N N . ILE A 1 206 ? 8.891 -8.058 8.217 1.00 55.75 206 ILE A N 1
ATOM 1628 C CA . ILE A 1 206 ? 9.855 -7.040 7.738 1.00 55.75 206 ILE A CA 1
ATOM 1629 C C . ILE A 1 206 ? 10.827 -6.754 8.886 1.00 55.75 206 ILE A C 1
ATOM 1631 O O . ILE A 1 206 ? 10.417 -6.270 9.947 1.00 55.75 206 ILE A O 1
ATOM 1635 N N . GLY A 1 207 ? 12.088 -7.144 8.694 1.00 47.16 207 GLY A N 1
ATOM 1636 C CA . GLY A 1 207 ? 13.138 -6.938 9.678 1.00 47.16 207 GLY A CA 1
ATOM 1637 C C . GLY A 1 207 ? 13.467 -5.455 9.762 1.00 47.16 207 GLY A C 1
ATOM 1638 O O . GLY A 1 207 ? 13.379 -4.740 8.768 1.00 47.16 207 GLY A O 1
ATOM 1639 N N . ALA A 1 208 ? 13.858 -4.988 10.944 1.00 41.66 208 ALA A N 1
ATOM 1640 C CA . ALA A 1 208 ? 14.483 -3.682 11.080 1.00 41.66 208 ALA A CA 1
ATOM 1641 C C . ALA A 1 208 ? 15.868 -3.744 10.414 1.00 41.66 208 ALA A C 1
ATOM 1643 O O . ALA A 1 208 ? 16.846 -4.138 11.045 1.00 41.66 208 ALA A O 1
ATOM 1644 N N . ALA A 1 209 ? 15.934 -3.457 9.114 1.00 40.25 209 ALA A N 1
ATOM 1645 C CA . ALA A 1 209 ? 17.191 -3.299 8.399 1.00 40.25 209 ALA A CA 1
ATOM 1646 C C . ALA A 1 209 ? 17.607 -1.822 8.401 1.00 40.25 209 ALA A C 1
ATOM 1648 O O . ALA A 1 209 ? 16.778 -0.923 8.235 1.00 40.25 209 ALA A O 1
ATOM 1649 N N . VAL A 1 210 ? 18.903 -1.642 8.655 1.00 44.78 210 VAL A N 1
ATOM 1650 C CA . VAL A 1 210 ? 19.696 -0.409 8.727 1.00 44.78 210 VAL A CA 1
ATOM 1651 C C . VAL A 1 210 ? 19.453 0.492 7.513 1.00 44.78 210 VAL A C 1
ATOM 1653 O O . VAL A 1 210 ? 19.064 0.011 6.455 1.00 44.78 210 VAL A O 1
ATOM 1656 N N . GLU A 1 211 ? 19.676 1.795 7.705 1.00 43.09 211 GLU A N 1
ATOM 1657 C CA . GLU A 1 211 ? 19.708 2.862 6.698 1.00 43.09 211 GLU A CA 1
ATOM 1658 C C . GLU A 1 211 ? 19.847 2.356 5.240 1.00 43.09 211 GLU A C 1
ATOM 1660 O O . GLU A 1 211 ? 20.847 1.733 4.887 1.00 43.09 211 GLU A O 1
ATOM 1665 N N . ILE A 1 212 ? 18.849 2.602 4.380 1.00 50.88 212 ILE A N 1
ATOM 1666 C CA . ILE A 1 212 ? 18.894 2.331 2.939 1.00 50.88 212 ILE A CA 1
ATOM 1667 C C . ILE A 1 212 ? 19.935 3.266 2.332 1.00 50.88 212 ILE A C 1
ATOM 1669 O O . ILE A 1 212 ? 19.634 4.373 1.888 1.00 50.88 212 ILE A O 1
ATOM 1673 N N . VAL A 1 213 ? 21.182 2.807 2.330 1.00 54.62 213 VAL A N 1
ATOM 1674 C CA . VAL A 1 213 ? 22.292 3.481 1.650 1.00 54.62 213 VAL A CA 1
ATOM 1675 C C . VAL A 1 213 ? 22.125 3.366 0.128 1.00 54.62 213 VAL A C 1
ATOM 1677 O O . VAL A 1 213 ? 22.484 4.282 -0.611 1.00 54.62 213 VAL A O 1
ATOM 1680 N N . ASP A 1 214 ? 21.489 2.288 -0.349 1.00 64.50 214 ASP A N 1
ATOM 1681 C CA . ASP A 1 214 ? 21.216 2.044 -1.764 1.00 64.50 214 ASP A CA 1
ATOM 1682 C C . ASP A 1 214 ? 19.727 1.813 -2.028 1.00 64.50 214 ASP A C 1
ATOM 1684 O O . ASP A 1 214 ? 19.124 0.869 -1.527 1.00 64.50 214 ASP A O 1
ATOM 1688 N N . LYS A 1 215 ? 19.128 2.674 -2.861 1.00 80.12 215 LYS A N 1
ATOM 1689 C CA . LYS A 1 215 ? 17.746 2.498 -3.321 1.00 80.12 215 LYS A CA 1
ATOM 1690 C C . LYS A 1 215 ? 17.661 1.227 -4.155 1.00 80.12 215 LYS A C 1
ATOM 1692 O O . LYS A 1 215 ? 18.274 1.173 -5.216 1.00 80.12 215 LYS A O 1
ATOM 1697 N N . GLU A 1 216 ? 16.867 0.264 -3.721 1.00 89.56 216 GLU A N 1
ATOM 1698 C CA . GLU A 1 216 ? 16.461 -0.917 -4.484 1.00 89.56 216 GLU A CA 1
ATOM 1699 C C . GLU A 1 216 ? 14.940 -0.924 -4.638 1.00 89.56 216 GLU A C 1
ATOM 1701 O O . GLU A 1 216 ? 14.224 -0.337 -3.820 1.00 89.56 216 GLU A O 1
ATOM 1706 N N . TYR A 1 217 ? 14.441 -1.595 -5.674 1.00 92.44 217 TYR A N 1
ATOM 1707 C CA . TYR A 1 217 ? 13.019 -1.618 -5.997 1.00 92.44 217 TYR A CA 1
ATOM 1708 C C . TYR A 1 217 ? 12.470 -3.037 -6.099 1.00 92.44 217 TYR A C 1
ATOM 1710 O O . TYR A 1 217 ? 13.156 -3.967 -6.523 1.00 92.44 217 TYR A O 1
ATOM 1718 N N . LEU A 1 218 ? 11.197 -3.172 -5.752 1.00 93.88 218 LEU A N 1
ATOM 1719 C CA . LEU A 1 218 ? 10.371 -4.335 -6.032 1.00 93.88 218 LEU A CA 1
ATOM 1720 C C . LEU A 1 218 ? 9.379 -3.939 -7.124 1.00 93.88 218 LEU A C 1
ATOM 1722 O O . LEU A 1 218 ? 8.653 -2.954 -6.979 1.00 93.88 218 LEU A O 1
ATOM 1726 N N . LEU A 1 219 ? 9.379 -4.685 -8.224 1.00 95.19 219 LEU A N 1
ATOM 1727 C CA . LEU A 1 219 ? 8.442 -4.524 -9.326 1.00 95.19 219 LEU A CA 1
ATOM 1728 C C . LEU A 1 219 ? 7.528 -5.743 -9.375 1.00 95.19 219 LEU A C 1
ATOM 1730 O O . LEU A 1 219 ? 7.947 -6.819 -9.795 1.00 95.19 219 LEU A O 1
ATOM 1734 N N . TYR A 1 220 ? 6.284 -5.568 -8.963 1.00 94.56 220 TYR A N 1
ATOM 1735 C CA . TYR A 1 220 ? 5.281 -6.616 -9.017 1.00 94.56 220 TYR A CA 1
ATOM 1736 C C . TYR A 1 220 ? 4.509 -6.568 -10.338 1.00 94.56 220 TYR A C 1
ATOM 1738 O O . TYR A 1 220 ? 4.020 -5.509 -10.731 1.00 94.56 220 TYR A O 1
ATOM 1746 N N . ASP A 1 221 ? 4.410 -7.707 -11.024 1.00 91.75 221 ASP A N 1
ATOM 1747 C CA . ASP A 1 221 ? 3.656 -7.876 -12.272 1.00 91.75 221 ASP A CA 1
ATOM 1748 C C . ASP A 1 221 ? 2.312 -8.557 -11.974 1.00 91.75 221 ASP A C 1
ATOM 1750 O O . ASP A 1 221 ? 2.278 -9.765 -11.726 1.00 91.75 221 ASP A O 1
ATOM 1754 N N . GLU A 1 222 ? 1.206 -7.801 -12.025 1.00 89.12 222 GLU A N 1
ATOM 1755 C CA . GLU A 1 222 ? -0.153 -8.318 -11.781 1.00 89.12 222 GLU A CA 1
ATOM 1756 C C . GLU A 1 222 ? -0.491 -9.523 -12.644 1.00 89.12 222 GLU A C 1
ATOM 1758 O O . GLU A 1 222 ? -1.167 -10.448 -12.198 1.00 89.12 222 GLU A O 1
ATOM 1763 N N . GLN A 1 223 ? -0.081 -9.485 -13.913 1.00 86.25 223 GLN A N 1
ATOM 1764 C CA . GLN A 1 223 ? -0.512 -10.474 -14.894 1.00 86.25 223 GLN A CA 1
ATOM 1765 C C . GLN A 1 223 ? 0.146 -11.823 -14.631 1.00 86.25 223 GLN A C 1
ATOM 1767 O O . GLN A 1 223 ? -0.435 -12.866 -14.926 1.00 86.25 223 GLN A O 1
ATOM 1772 N N . LYS A 1 224 ? 1.366 -11.793 -14.093 1.00 86.44 224 LYS A N 1
ATOM 1773 C CA . LYS A 1 224 ? 2.155 -12.989 -13.792 1.00 86.44 224 LYS A CA 1
ATOM 1774 C C . LYS A 1 224 ? 2.093 -13.390 -12.326 1.00 86.44 224 LYS A C 1
ATOM 1776 O O . LYS A 1 224 ? 2.460 -14.518 -12.021 1.00 86.44 224 LYS A O 1
ATOM 1781 N N . ALA A 1 225 ? 1.635 -12.490 -11.458 1.00 85.06 225 ALA A N 1
ATOM 1782 C CA . ALA A 1 225 ? 1.714 -12.615 -10.010 1.00 85.06 225 ALA A CA 1
ATOM 1783 C C . ALA A 1 225 ? 3.144 -12.939 -9.540 1.00 85.06 225 ALA A C 1
ATOM 1785 O O . ALA A 1 225 ? 3.356 -13.876 -8.778 1.00 85.06 225 ALA A O 1
ATOM 1786 N N . THR A 1 226 ? 4.120 -12.179 -10.045 1.00 86.06 226 THR A N 1
ATOM 1787 C CA . THR A 1 226 ? 5.546 -12.355 -9.723 1.00 86.06 226 THR A CA 1
ATOM 1788 C C . THR A 1 226 ? 6.202 -11.032 -9.365 1.00 86.06 226 THR A C 1
ATOM 1790 O O . THR A 1 226 ? 5.992 -10.037 -10.068 1.00 86.06 226 THR A O 1
ATOM 1793 N N . THR A 1 227 ? 7.084 -11.046 -8.369 1.00 89.25 227 THR A N 1
ATOM 1794 C CA . THR A 1 227 ? 7.950 -9.909 -8.031 1.00 89.25 227 THR A CA 1
ATOM 1795 C C . THR A 1 227 ? 9.317 -10.002 -8.702 1.00 89.25 227 THR A C 1
ATOM 1797 O O . THR A 1 227 ? 10.045 -10.980 -8.549 1.00 89.25 227 THR A O 1
ATOM 1800 N N . LEU A 1 228 ? 9.728 -8.931 -9.380 1.00 91.19 228 LEU A N 1
ATOM 1801 C CA . LEU A 1 228 ? 11.102 -8.720 -9.824 1.00 91.19 228 LEU A CA 1
ATOM 1802 C C . LEU A 1 228 ? 11.826 -7.759 -8.876 1.00 91.19 228 LEU A C 1
ATOM 1804 O O . LEU A 1 228 ? 11.405 -6.619 -8.686 1.00 91.19 228 LEU A O 1
ATOM 1808 N N . TRP A 1 229 ? 12.954 -8.199 -8.327 1.00 90.75 229 TRP A N 1
ATOM 1809 C CA . TRP A 1 229 ? 13.858 -7.340 -7.567 1.00 90.75 229 TRP A CA 1
ATOM 1810 C C . TRP A 1 229 ? 14.824 -6.604 -8.497 1.00 90.75 229 TRP A C 1
ATOM 1812 O O . TRP A 1 229 ? 15.513 -7.218 -9.316 1.00 90.75 229 TRP A O 1
ATOM 1822 N N . ILE A 1 230 ? 14.865 -5.279 -8.370 1.00 92.06 230 ILE A N 1
ATOM 1823 C CA . ILE A 1 230 ? 15.657 -4.381 -9.206 1.00 92.06 230 ILE A CA 1
ATOM 1824 C C . ILE A 1 230 ? 16.672 -3.638 -8.335 1.00 92.06 230 ILE A C 1
ATOM 1826 O O . ILE A 1 230 ? 16.321 -2.916 -7.401 1.00 92.06 230 ILE A O 1
ATOM 1830 N N . THR A 1 231 ? 17.940 -3.785 -8.692 1.00 91.31 231 THR A N 1
ATOM 1831 C CA . THR A 1 231 ? 19.103 -3.132 -8.093 1.00 91.31 231 THR A CA 1
ATOM 1832 C C . THR A 1 231 ? 19.824 -2.307 -9.155 1.00 91.31 231 THR A C 1
ATOM 1834 O O . THR A 1 231 ? 19.558 -2.425 -10.353 1.00 91.31 231 THR A O 1
ATOM 1837 N N . LYS A 1 232 ? 20.817 -1.506 -8.752 1.00 90.19 232 LYS A N 1
ATOM 1838 C CA . LYS A 1 232 ? 21.690 -0.811 -9.713 1.00 90.19 232 LYS A CA 1
ATOM 1839 C C . LYS A 1 232 ? 22.405 -1.773 -10.672 1.00 90.19 232 LYS A C 1
ATOM 1841 O O . LYS A 1 232 ? 22.662 -1.396 -11.810 1.00 90.19 232 LYS A O 1
ATOM 1846 N N . THR A 1 233 ? 22.732 -2.991 -10.232 1.00 90.44 233 THR A N 1
ATOM 1847 C CA . THR A 1 233 ? 23.525 -3.944 -11.025 1.00 90.44 233 THR A CA 1
ATOM 1848 C C . THR A 1 233 ? 22.710 -4.647 -12.104 1.00 90.44 233 THR A C 1
ATOM 1850 O O . THR A 1 233 ? 23.261 -4.951 -13.158 1.00 90.44 233 THR A O 1
ATOM 1853 N N . ASN A 1 234 ? 21.414 -4.881 -11.880 1.00 93.25 234 ASN A N 1
ATOM 1854 C CA . ASN A 1 234 ? 20.543 -5.544 -12.855 1.00 93.25 234 ASN A CA 1
ATOM 1855 C C . ASN A 1 234 ? 19.581 -4.587 -13.587 1.00 93.25 234 ASN A C 1
ATOM 1857 O O . ASN A 1 234 ? 18.842 -5.033 -14.465 1.00 93.25 234 ASN A O 1
ATOM 1861 N N . TYR A 1 235 ? 19.598 -3.290 -13.252 1.00 95.00 235 TYR A N 1
ATOM 1862 C CA . TYR A 1 235 ? 18.624 -2.303 -13.721 1.00 95.00 235 TYR A CA 1
ATOM 1863 C C . TYR A 1 235 ? 18.433 -2.283 -15.236 1.00 95.00 235 TYR A C 1
ATOM 1865 O O . TYR A 1 235 ? 17.307 -2.410 -15.712 1.00 95.00 235 TYR A O 1
ATOM 1873 N N . GLU A 1 236 ? 19.520 -2.123 -15.996 1.00 96.19 236 GLU A N 1
ATOM 1874 C CA . GLU A 1 236 ? 19.431 -1.948 -17.447 1.00 96.19 236 GLU A CA 1
ATOM 1875 C C . GLU A 1 236 ? 18.755 -3.155 -18.105 1.00 96.19 236 GLU A C 1
ATOM 1877 O O . GLU A 1 236 ? 17.807 -2.997 -18.876 1.00 96.19 236 GLU A O 1
ATOM 1882 N N . GLN A 1 237 ? 19.185 -4.363 -17.736 1.00 96.50 237 GLN A N 1
ATOM 1883 C CA . GLN A 1 237 ? 18.606 -5.605 -18.238 1.00 96.50 237 GLN A CA 1
ATOM 1884 C C . GLN A 1 237 ? 17.142 -5.759 -17.807 1.00 96.50 237 GLN A C 1
ATOM 1886 O O . GLN A 1 237 ? 16.289 -6.077 -18.637 1.00 96.50 237 GLN A O 1
ATOM 1891 N N . ALA A 1 238 ? 16.843 -5.513 -16.528 1.00 95.06 238 ALA A N 1
ATOM 1892 C CA . ALA A 1 238 ? 15.497 -5.628 -15.978 1.00 95.06 238 ALA A CA 1
ATOM 1893 C C . ALA A 1 238 ? 14.514 -4.692 -16.697 1.00 95.06 238 ALA A C 1
ATOM 1895 O O . ALA A 1 238 ? 13.461 -5.133 -17.154 1.00 95.06 238 ALA A O 1
ATOM 1896 N N . ILE A 1 239 ? 14.872 -3.416 -16.864 1.00 96.44 239 ILE A N 1
ATOM 1897 C CA . ILE A 1 239 ? 14.012 -2.424 -17.518 1.00 96.44 239 ILE A CA 1
ATOM 1898 C C . ILE A 1 239 ? 13.854 -2.704 -19.009 1.00 96.44 239 ILE A C 1
ATOM 1900 O O . ILE A 1 239 ? 12.734 -2.624 -19.510 1.00 96.44 239 ILE A O 1
ATOM 1904 N N . GLN A 1 240 ? 14.912 -3.101 -19.721 1.00 96.56 240 GLN A N 1
ATOM 1905 C CA . GLN A 1 240 ? 14.775 -3.507 -21.125 1.00 96.56 240 GLN A CA 1
ATOM 1906 C C . GLN A 1 240 ? 13.825 -4.697 -21.276 1.00 96.56 240 GLN A C 1
ATOM 1908 O O . GLN A 1 240 ? 12.949 -4.680 -22.140 1.00 96.56 240 GLN A O 1
ATOM 1913 N N . GLN A 1 241 ? 13.952 -5.709 -20.412 1.00 94.56 241 GLN A N 1
ATOM 1914 C CA . GLN A 1 241 ? 13.098 -6.893 -20.455 1.00 94.56 241 GLN A CA 1
ATOM 1915 C C . GLN A 1 241 ? 11.641 -6.581 -20.094 1.00 94.56 241 GLN A C 1
ATOM 1917 O O . GLN A 1 241 ? 10.730 -7.172 -20.673 1.00 94.56 241 GLN A O 1
ATOM 1922 N N . VAL A 1 242 ? 11.410 -5.706 -19.115 1.00 94.69 242 VAL A N 1
ATOM 1923 C CA . VAL A 1 242 ? 10.064 -5.315 -18.681 1.00 94.69 242 VAL A CA 1
ATOM 1924 C C . VAL A 1 242 ? 9.394 -4.468 -19.756 1.00 94.69 242 VAL A C 1
ATOM 1926 O O . VAL A 1 242 ? 8.336 -4.848 -20.253 1.00 94.69 242 VAL A O 1
ATOM 1929 N N . LEU A 1 243 ? 10.023 -3.364 -20.164 1.00 95.25 243 LEU A N 1
ATOM 1930 C CA . LEU A 1 243 ? 9.422 -2.429 -21.114 1.00 95.25 243 LEU A CA 1
ATOM 1931 C C . LEU A 1 243 ? 9.335 -3.009 -22.530 1.00 95.25 243 LEU A C 1
ATOM 1933 O O . LEU A 1 243 ? 8.390 -2.708 -23.250 1.00 95.25 243 LEU A O 1
ATOM 1937 N N . GLY A 1 244 ? 10.257 -3.899 -22.912 1.00 93.25 244 GLY A N 1
ATOM 1938 C CA . GLY A 1 244 ? 10.234 -4.594 -24.203 1.00 93.25 244 GLY A CA 1
ATOM 1939 C C . GLY A 1 244 ? 9.025 -5.510 -24.410 1.00 93.25 244 GLY A C 1
ATOM 1940 O O . GLY A 1 244 ? 8.757 -5.922 -25.535 1.00 93.25 244 GLY A O 1
ATOM 1941 N N . ARG A 1 245 ? 8.258 -5.810 -23.353 1.00 91.00 245 ARG A N 1
ATOM 1942 C CA . ARG A 1 245 ? 6.970 -6.516 -23.463 1.00 91.00 245 ARG A CA 1
ATOM 1943 C C . ARG A 1 245 ? 5.848 -5.620 -23.981 1.00 91.00 245 ARG A C 1
ATOM 1945 O O . ARG A 1 245 ? 4.783 -6.137 -24.298 1.00 91.00 245 ARG A O 1
ATOM 1952 N N . CYS A 1 246 ? 6.064 -4.307 -24.045 1.00 92.62 246 CYS A N 1
ATOM 1953 C CA . CYS A 1 246 ? 5.073 -3.351 -24.500 1.00 92.62 246 CYS A CA 1
ATOM 1954 C C . CYS A 1 246 ? 5.228 -3.034 -25.990 1.00 92.62 246 CYS A C 1
ATOM 1956 O O . CYS A 1 246 ? 6.169 -2.330 -26.360 1.00 92.62 246 CYS A O 1
ATOM 1958 N N . PRO A 1 247 ? 4.279 -3.445 -26.851 1.00 90.38 247 PRO A N 1
ATOM 1959 C CA . PRO A 1 247 ? 4.354 -3.155 -28.284 1.00 90.38 247 PRO A CA 1
ATOM 1960 C C . PRO A 1 247 ? 4.302 -1.655 -28.604 1.00 90.38 247 PRO A C 1
ATOM 1962 O O . PRO A 1 247 ? 4.750 -1.227 -29.662 1.00 90.38 247 PRO A O 1
ATOM 1965 N N . SER A 1 248 ? 3.734 -0.855 -27.699 1.00 93.75 248 SER A N 1
ATOM 1966 C CA . SER A 1 248 ? 3.552 0.590 -27.859 1.00 93.75 248 SER A CA 1
ATOM 1967 C C . SER A 1 248 ? 4.755 1.426 -27.406 1.00 93.75 248 SER A C 1
ATOM 1969 O O . SER A 1 248 ? 4.704 2.652 -27.512 1.00 93.75 248 SER A O 1
ATOM 1971 N N . MET A 1 249 ? 5.822 0.802 -26.895 1.00 94.56 249 MET A N 1
ATOM 1972 C CA . MET A 1 249 ? 7.067 1.483 -26.532 1.00 94.56 249 MET A CA 1
ATOM 1973 C C . MET A 1 249 ? 8.154 1.166 -27.558 1.00 94.56 249 MET A C 1
ATOM 1975 O O . MET A 1 249 ? 8.481 0.006 -27.795 1.00 94.56 249 MET A O 1
ATOM 1979 N N . ASP A 1 250 ? 8.734 2.199 -28.166 1.00 94.81 250 ASP A N 1
ATOM 1980 C CA . ASP A 1 250 ? 9.819 2.030 -29.125 1.00 94.81 250 ASP A CA 1
ATOM 1981 C C . ASP A 1 250 ? 11.169 1.770 -28.431 1.00 94.81 250 ASP A C 1
ATOM 1983 O O . ASP A 1 250 ? 11.415 2.160 -27.286 1.00 94.81 250 ASP A O 1
ATOM 1987 N N . GLU A 1 251 ? 12.086 1.140 -29.162 1.00 94.50 251 GLU A N 1
ATOM 1988 C CA . GLU A 1 251 ? 13.393 0.727 -28.647 1.00 94.50 251 GLU A CA 1
ATOM 1989 C C . GLU A 1 251 ? 14.235 1.898 -28.110 1.00 94.50 251 GLU A C 1
ATOM 1991 O O . GLU A 1 251 ? 14.982 1.738 -27.139 1.00 94.50 251 GLU A O 1
ATOM 1996 N N . LYS A 1 252 ? 14.121 3.091 -28.710 1.00 95.38 252 LYS A N 1
ATOM 1997 C CA . LYS A 1 252 ? 14.883 4.271 -28.281 1.00 95.38 252 LYS A CA 1
ATOM 1998 C C . LYS A 1 252 ? 14.386 4.754 -26.921 1.00 95.38 252 LYS A C 1
ATOM 2000 O O . LYS A 1 252 ? 15.215 5.060 -26.062 1.00 95.38 252 LYS A O 1
ATOM 2005 N N . THR A 1 253 ? 13.072 4.782 -26.713 1.00 94.94 253 THR A N 1
ATOM 2006 C CA . THR A 1 253 ? 12.458 5.111 -25.419 1.00 94.94 253 THR A CA 1
ATOM 2007 C C . THR A 1 253 ? 12.869 4.104 -24.345 1.00 94.94 253 THR A C 1
ATOM 2009 O O . THR A 1 253 ? 13.361 4.499 -23.285 1.00 94.94 253 THR A O 1
ATOM 2012 N N . ILE A 1 254 ? 12.791 2.803 -24.647 1.00 95.94 254 ILE A N 1
ATOM 2013 C CA . ILE A 1 254 ? 13.190 1.729 -23.723 1.00 95.94 254 ILE A CA 1
ATOM 2014 C C . ILE A 1 254 ? 14.662 1.870 -23.310 1.00 95.94 254 ILE A C 1
ATOM 2016 O O . ILE A 1 254 ? 14.978 1.879 -22.119 1.00 95.94 254 ILE A O 1
ATOM 2020 N N . LYS A 1 255 ? 15.574 2.044 -24.277 1.00 95.50 255 LYS A N 1
ATOM 2021 C CA . LYS A 1 255 ? 17.006 2.267 -24.010 1.00 95.50 255 LYS A CA 1
ATOM 2022 C C . LYS A 1 255 ? 17.261 3.553 -23.222 1.00 95.50 255 LYS A C 1
ATOM 2024 O O . LYS A 1 255 ? 18.192 3.602 -22.421 1.00 95.50 255 LYS A O 1
ATOM 2029 N N . GLY A 1 256 ? 16.458 4.592 -23.449 1.00 96.62 256 GLY A N 1
ATOM 2030 C CA . GLY A 1 256 ? 16.526 5.851 -22.710 1.00 96.62 256 GLY A CA 1
ATOM 2031 C C . GLY A 1 256 ? 16.248 5.665 -21.219 1.00 96.62 256 GLY A C 1
ATOM 2032 O O . GLY A 1 256 ? 17.025 6.152 -20.395 1.00 96.62 256 GLY A O 1
ATOM 2033 N N . TYR A 1 257 ? 15.189 4.923 -20.884 1.00 97.06 257 TYR A N 1
ATOM 2034 C CA . TYR A 1 257 ? 14.853 4.587 -19.501 1.00 97.06 257 TYR A CA 1
ATOM 2035 C C . TYR A 1 257 ? 15.858 3.626 -18.873 1.00 97.06 257 TYR A C 1
ATOM 2037 O O . TYR A 1 257 ? 16.359 3.903 -17.790 1.00 97.06 257 TYR A O 1
ATOM 2045 N N . ALA A 1 258 ? 16.244 2.560 -19.576 1.00 95.44 258 ALA A N 1
ATOM 2046 C CA . ALA A 1 258 ? 17.135 1.526 -19.049 1.00 95.44 258 ALA A CA 1
ATOM 2047 C C . ALA A 1 258 ? 18.531 2.028 -18.625 1.00 95.44 258 ALA A C 1
ATOM 2049 O O . ALA A 1 258 ? 19.226 1.355 -17.872 1.00 95.44 258 ALA A O 1
ATOM 2050 N N . ARG A 1 259 ? 18.943 3.223 -19.064 1.00 94.88 259 ARG A N 1
ATOM 2051 C CA . ARG A 1 259 ? 20.215 3.856 -18.674 1.00 94.88 259 ARG A CA 1
ATOM 2052 C C . ARG A 1 259 ? 20.125 4.739 -17.426 1.00 94.88 259 ARG A C 1
ATOM 2054 O O . ARG A 1 259 ? 21.157 5.204 -16.949 1.00 94.88 259 ARG A O 1
ATOM 2061 N N . LYS A 1 260 ? 18.921 5.036 -16.927 1.00 93.81 260 LYS A N 1
ATOM 2062 C CA . LYS A 1 260 ? 18.683 6.049 -15.887 1.00 93.81 260 LYS A CA 1
ATOM 2063 C C . LYS A 1 260 ? 17.952 5.464 -14.685 1.00 93.81 260 LYS A C 1
ATOM 2065 O O . LYS A 1 260 ? 16.730 5.507 -14.616 1.00 93.81 260 LYS A O 1
ATOM 2070 N N . TYR A 1 261 ? 18.711 4.958 -13.714 1.00 92.94 261 TYR A N 1
ATOM 2071 C CA . TYR A 1 261 ? 18.175 4.320 -12.504 1.00 92.94 261 TYR A CA 1
ATOM 2072 C C . TYR A 1 261 ? 17.133 5.170 -11.755 1.00 92.94 261 TYR A C 1
ATOM 2074 O O . TYR A 1 261 ? 16.133 4.667 -11.248 1.00 92.94 261 TYR A O 1
ATOM 2082 N N . ASP A 1 262 ? 17.349 6.483 -11.718 1.00 91.75 262 ASP A N 1
ATOM 2083 C CA . ASP A 1 262 ? 16.477 7.479 -11.095 1.00 91.75 262 ASP A CA 1
ATOM 2084 C C . ASP A 1 262 ? 15.140 7.681 -11.829 1.00 91.75 262 ASP A C 1
ATOM 2086 O O . ASP A 1 262 ? 14.217 8.269 -11.271 1.00 91.75 262 ASP A O 1
ATOM 2090 N N . LYS A 1 263 ? 15.012 7.170 -13.058 1.00 95.19 263 LYS A N 1
ATOM 2091 C CA . LYS A 1 263 ? 13.823 7.279 -13.914 1.00 95.19 263 LYS A CA 1
ATOM 2092 C C . LYS A 1 263 ? 12.932 6.045 -13.911 1.00 95.19 263 LYS A C 1
ATOM 2094 O O . LYS A 1 263 ? 12.017 5.961 -14.722 1.00 95.19 263 LYS A O 1
ATOM 2099 N N . ILE A 1 264 ? 13.149 5.105 -12.992 1.00 96.56 264 ILE A N 1
ATOM 2100 C CA . ILE A 1 264 ? 12.329 3.894 -12.900 1.00 96.56 264 ILE A CA 1
ATOM 2101 C C . ILE A 1 264 ? 10.837 4.186 -12.684 1.00 96.56 264 ILE A C 1
ATOM 2103 O O . ILE A 1 264 ? 10.010 3.571 -13.346 1.00 96.56 264 ILE A O 1
ATOM 2107 N N . ALA A 1 265 ? 10.474 5.142 -11.823 1.00 96.06 265 ALA A N 1
ATOM 2108 C CA . ALA A 1 265 ? 9.068 5.468 -11.580 1.00 96.06 265 ALA A CA 1
ATOM 2109 C C . ALA A 1 265 ? 8.396 6.026 -12.847 1.00 96.06 265 ALA A C 1
ATOM 2111 O O . ALA A 1 265 ? 7.315 5.569 -13.218 1.00 96.06 265 ALA A O 1
ATOM 2112 N N . ASP A 1 266 ? 9.080 6.926 -13.562 1.00 96.75 266 ASP A N 1
ATOM 2113 C CA . ASP A 1 266 ? 8.619 7.475 -14.843 1.00 96.75 266 ASP A CA 1
ATOM 2114 C C . ASP A 1 266 ? 8.460 6.352 -15.886 1.00 96.75 266 ASP A C 1
ATOM 2116 O O . ASP A 1 266 ? 7.442 6.275 -16.567 1.00 96.75 266 ASP A O 1
ATOM 2120 N N . ALA A 1 267 ? 9.433 5.435 -15.962 1.00 96.81 267 ALA A N 1
ATOM 2121 C CA . ALA A 1 267 ? 9.420 4.307 -16.891 1.00 96.81 267 ALA A CA 1
ATOM 2122 C C . ALA A 1 267 ? 8.223 3.369 -16.665 1.00 96.81 267 ALA A C 1
ATOM 2124 O O . ALA A 1 267 ? 7.543 2.978 -17.614 1.00 96.81 267 ALA A O 1
ATOM 2125 N N . ILE A 1 268 ? 7.964 3.001 -15.406 1.00 97.62 268 ILE A N 1
ATOM 2126 C CA . ILE A 1 268 ? 6.857 2.104 -15.052 1.00 97.62 268 ILE A CA 1
ATOM 2127 C C . ILE A 1 268 ? 5.505 2.816 -15.183 1.00 97.62 268 ILE A C 1
ATOM 2129 O O . ILE A 1 268 ? 4.527 2.191 -15.592 1.00 97.62 268 ILE A O 1
ATOM 2133 N N . THR A 1 269 ? 5.446 4.120 -14.905 1.00 96.62 269 THR A N 1
ATOM 2134 C CA . THR A 1 269 ? 4.245 4.936 -15.150 1.00 96.62 269 THR A CA 1
ATOM 2135 C C . THR A 1 269 ? 3.894 4.941 -16.632 1.00 96.62 269 THR A C 1
ATOM 2137 O O . THR A 1 269 ? 2.782 4.564 -16.995 1.00 96.62 269 THR A O 1
ATOM 2140 N N . GLU A 1 270 ? 4.861 5.254 -17.498 1.00 95.94 270 GLU A N 1
ATOM 2141 C CA . GLU A 1 270 ? 4.643 5.265 -18.944 1.00 95.94 270 GLU A CA 1
ATOM 2142 C C . GLU A 1 270 ? 4.242 3.879 -19.472 1.00 95.94 270 GLU A C 1
ATOM 2144 O O . GLU A 1 270 ? 3.339 3.772 -20.306 1.00 95.94 270 GLU A O 1
ATOM 2149 N N . TYR A 1 271 ? 4.849 2.805 -18.952 1.00 96.44 271 TYR A N 1
ATOM 2150 C CA . TYR A 1 271 ? 4.426 1.441 -19.274 1.00 96.44 271 TYR A CA 1
ATOM 2151 C C . TYR A 1 271 ? 2.956 1.208 -18.901 1.00 96.44 271 TYR A C 1
ATOM 2153 O O . TYR A 1 271 ? 2.163 0.755 -19.723 1.00 96.44 271 TYR A O 1
ATOM 2161 N N . ASN A 1 272 ? 2.554 1.532 -17.672 1.00 95.69 272 ASN A N 1
ATOM 2162 C CA . ASN A 1 272 ? 1.175 1.331 -17.227 1.00 95.69 272 ASN A CA 1
ATOM 2163 C C . ASN A 1 272 ? 0.159 2.149 -18.046 1.00 95.69 272 ASN A C 1
ATOM 2165 O O . ASN A 1 272 ? -0.971 1.700 -18.238 1.00 95.69 272 ASN A O 1
ATOM 2169 N N . GLU A 1 273 ? 0.553 3.318 -18.554 1.00 94.38 273 GLU A N 1
ATOM 2170 C CA . GLU A 1 273 ? -0.288 4.166 -19.403 1.00 94.38 273 GLU A CA 1
ATOM 2171 C C . GLU A 1 273 ? -0.421 3.633 -20.836 1.00 94.38 273 GLU A C 1
ATOM 2173 O O . GLU A 1 273 ? -1.525 3.628 -21.395 1.00 94.38 273 GLU A O 1
ATOM 2178 N N . LYS A 1 274 ? 0.689 3.181 -21.433 1.00 93.31 274 LYS A N 1
ATOM 2179 C CA . LYS A 1 274 ? 0.754 2.780 -22.847 1.00 93.31 274 LYS A CA 1
ATOM 2180 C C . LYS A 1 274 ? 0.407 1.312 -23.092 1.00 93.31 274 LYS A C 1
ATOM 2182 O O . LYS A 1 274 ? -0.081 0.982 -24.169 1.00 93.31 274 LYS A O 1
ATOM 2187 N N . CYS A 1 275 ? 0.636 0.432 -22.123 1.00 89.38 275 CYS A N 1
ATOM 2188 C CA . CYS A 1 275 ? 0.668 -1.022 -22.321 1.00 89.38 275 CYS A CA 1
ATOM 2189 C C . CYS A 1 275 ? -0.592 -1.707 -21.758 1.00 89.38 275 CYS A C 1
ATOM 2191 O O . CYS A 1 275 ? -0.531 -2.631 -20.931 1.00 89.38 275 CYS A O 1
ATOM 2193 N N . LYS A 1 276 ? -1.758 -1.202 -22.180 1.00 72.69 276 LYS A N 1
ATOM 2194 C CA . LYS A 1 276 ? -3.085 -1.700 -21.778 1.00 72.69 276 LYS A CA 1
ATOM 2195 C C . LYS A 1 276 ? -3.418 -3.085 -22.314 1.00 72.69 276 LYS A C 1
ATOM 2197 O O . LYS A 1 276 ? -2.777 -3.552 -23.269 1.00 72.69 276 LYS A O 1
#

Foldseek 3Di:
DDDDDDDDDDPPPPPPPPDQDFDWAKAWEPPDDCPAQADDDWDADPPPRITIDGRVPPPFFTWGWWWFQWLLGDIFTFTKGFGPHPLAPDVQKTFWMWTQTPPGRHTFTDGALGTAKIWGSDPPDIWIWGRAQNTTGIFLDDFLKTKTWDLQPPHPDDGDFTDAPVSSVVSNVPDPDDDLVVVVVVVDGSNVSRPSPPCVPPRHHSDRDDDCPFTKMWIARNVVSDIDTGGPVCQLVVQLVVLVVAPQDDPVNSNVQSVDPVCPSVSVNVCRVRRD

Radius of gyration: 22.57 Å; chains: 1; bounding box: 81×64×64 Å

Secondary structure (DSSP, 8-state):
--------------------SPB--EEEEES--TTSSS----EE-TTT--EEEETTSTTSPPBEEEEEEETT--EEEEEEEEE-BTTB--TTEE-EEEEEETT--SEEEE-TTSEEEEEEE-SSSEEEEEEETTEEEEPSB-SSEEEEE-TTTTS-PPPPPPPPHHHHHHHHHT-----HHHHHHTT--HHHHS---S-TTT----------SS--EEEEETTTTEEEEE-TTTHHHHHHHHHTT-TTS-HHHHHHHHT-GGGHHHHHHHHHHH--

Sequence (276 aa):
MTKLGINILFIMLMGISLSTQAQQGKFKIIGYVQDAACPIFRSVDKKTGDSFYDSRVIGYPRFFPGYIITLDGEKIEGRIALFNNQIADWAFVKKCMLIIPEEEEEAQYIGGNAVAVIQQQQKKENVYYDLYEGGYLERLVSGKLRLSYNPNANTSRKVSEFVSQSFIDSMRANTARKSVKESLKDGKSLQESIQVAALKDELINIGAAVEIVDKEYLLYDEQKATTLWITKTNYEQAIQQVLGRCPSMDEKTIKGYARKYDKIADAITEYNEKCK